Protein AF-A0A2T7NDL4-F1 (afdb_monomer)

Solvent-accessible surface area (backbone atoms only — not comparable to full-atom values): 19189 Å² total; per-residue (Å²): 135,87,75,90,59,72,45,75,30,76,55,79,87,77,83,69,86,79,92,80,75,85,68,88,74,73,71,50,61,46,51,38,30,50,43,88,80,40,57,42,48,40,51,68,82,66,62,68,77,44,79,44,82,37,96,45,65,67,58,38,48,40,56,32,67,75,33,94,66,34,23,20,41,35,30,35,66,86,79,30,31,24,38,26,15,66,60,63,65,64,85,80,57,69,72,50,39,80,46,89,73,42,55,48,35,38,30,56,79,79,66,39,28,85,80,18,44,82,48,92,82,39,33,48,44,43,94,56,36,37,64,78,31,14,75,36,63,51,32,44,46,30,63,67,51,83,58,82,86,56,92,60,74,43,74,43,75,26,25,60,47,100,88,47,71,51,76,36,24,26,46,76,33,14,34,43,45,31,34,38,69,61,65,88,57,83,46,65,42,45,51,66,45,50,36,68,28,46,69,40,68,90,54,41,24,41,55,12,48,56,55,46,14,55,57,38,66,42,105,62,47,26,29,37,39,41,38,35,33,34,74,88,72,49,68,22,24,22,36,30,35,54,36,33,35,39,51,76,95,54,41,43,18,36,45,56,80,48,76,49,73,37,100,44,58,49,49,75,50,61,76,86,36,56,62,25,26,42,19,14,66,79,39,80,47,32,79,38,97,87,54,59,47,22,58,63,26,36,12,48,44,51,26,48,42,91,76,22,58,55,49,35,87,36,19,43,56,77,58,49,92,87,30,44,55,89,80,58,68,34,38,39,42,44,37,78,63,40,54,57,49,28,56,42,24,42,35,36,27,38,33,78,110

pLDDT: mean 82.55, std 17.12, range [20.62, 98.88]

Organism: Pomacea canaliculata (NCBI:txid400727)

Mean predicted aligned error: 13.78 Å

Radius of gyration: 28.66 Å; Cα contacts (8 Å, |Δi|>4): 837; chains: 1; bounding box: 66×47×84 Å

InterPro domains:
  IPR000742 EGF-like domain [PS00022] (123-134)
  IPR000742 EGF-like domain [PS01186] (123-134)
  IPR002181 Fibrinogen, alpha/beta/gamma chain, C-terminal globular domain [PF00147] (140-335)
  IPR002181 Fibrinogen, alpha/beta/gamma chain, C-terminal globular domain [PS51406] (133-316)
  IPR002181 Fibrinogen, alpha/beta/gamma chain, C-terminal globular domain [SM00186] (137-344)
  IPR003609 PAN/Apple domain [PF00024] (48-89)
  IPR003609 PAN/Apple domain [PS50948] (38-112)
  IPR014716 Fibrinogen, alpha/beta/gamma chain, C-terminal globular, subdomain 1 [G3DSA:3.90.215.10] (137-269)
  IPR036056 Fibrinogen-like, C-terminal [SSF56496] (136-335)
  IPR050373 Fibrinogen C-terminal domain-containing protein [PTHR19143] (95-334)

Sequence (353 aa):
MYFKGTFIAVFLSCCQPPLSLCQKTAISSVKFHKPPTCPRHVPRDYQVEQTVTSTSILSCTVVCASSPSCNSVIFDRAAKTCHLSQQVAAADCVNMEVITDAAVYLQKKELCQNGGTPSAGTCDCLPGFMGDNCELGPMRDCSDYKISGQASAVVRMIRPTDNVAFPVTCYNEMSTLMTRRNNKVNFTRSWREYRDGFGNVSDTHWLGLENMHILTSQNRKYQLNVQMDLTNGSKLYTYYNNFVVKGEDSLYQFIFDSFSLGKKPAGDCLSDLRGANFSTYDNDNDGDSSVNCASRHSGGWWFHGNTCSTCNPTGQLLQPANGLRTGDDSEVFWVKDLGNVAPYGINLRLQNL

Secondary structure (DSSP, 8-state):
------EEEE---PPPSS-S--------EEEE---SS-TTEEETT----EEEE-S-HHHHHHHHHT-TT--EEEEETTTTEEEEES----SS-TTEEE-SSEEEEE-B-----TTPEEETTEEEPPTT-BSTTS-B----STTTS--TT--S-EEEEEEEETTEEEEEEEETTEEEEEEESSSSS-----HHHHHH-EE-TTSSEE--HHHHHHHHTSSS-EEEEEEEE-TTS-EEEEEEET-EE--GGGTT-EE-SEEEE-SSB----GGGGTTPPPBBTTB--SS-SS--HHHHTTS-B---STT--SEETTSB----TTSB----TTB-EEHHHHTTBPPSEEEEEEEE-

Structure (mmCIF, N/CA/C/O backbone):
data_AF-A0A2T7NDL4-F1
#
_entry.id   AF-A0A2T7NDL4-F1
#
loop_
_atom_site.group_PDB
_atom_site.id
_atom_site.type_symbol
_atom_site.label_atom_id
_atom_site.label_alt_id
_atom_site.label_comp_id
_atom_site.label_asym_id
_atom_site.label_entity_id
_atom_site.label_seq_id
_atom_site.pdbx_PDB_ins_code
_atom_site.Cartn_x
_atom_site.Cartn_y
_atom_site.Cartn_z
_atom_site.occupancy
_atom_site.B_iso_or_equiv
_atom_site.auth_seq_id
_atom_site.auth_comp_id
_atom_site.auth_asym_id
_atom_site.auth_atom_id
_atom_site.pdbx_PDB_model_num
ATOM 1 N N . MET A 1 1 ? -10.892 20.133 40.361 1.00 23.81 1 MET A N 1
ATOM 2 C CA . MET A 1 1 ? -10.454 19.118 39.375 1.00 23.81 1 MET A CA 1
ATOM 3 C C . MET A 1 1 ? -11.655 18.284 38.951 1.00 23.81 1 MET A C 1
ATOM 5 O O . MET A 1 1 ? -12.130 17.464 39.726 1.00 23.81 1 MET A O 1
ATOM 9 N N . TYR A 1 2 ? -12.201 18.544 37.762 1.00 20.62 2 TYR A N 1
ATOM 10 C CA . TYR A 1 2 ? -13.286 17.749 37.184 1.00 20.62 2 TYR A CA 1
ATOM 11 C C . TYR A 1 2 ? -12.715 16.422 36.666 1.00 20.62 2 TYR A C 1
ATOM 13 O O . TYR A 1 2 ? -12.140 16.376 35.584 1.00 20.62 2 TYR A O 1
ATOM 21 N N . PHE A 1 3 ? -12.860 15.336 37.426 1.00 26.98 3 PHE A N 1
ATOM 22 C CA . PHE A 1 3 ? -12.637 13.995 36.885 1.00 26.98 3 PHE A CA 1
ATOM 23 C C . PHE A 1 3 ? -13.805 13.643 35.949 1.00 26.98 3 PHE A C 1
ATOM 25 O O . PHE A 1 3 ? -14.868 13.215 36.403 1.00 26.98 3 PHE A O 1
ATOM 32 N N . LYS A 1 4 ? -13.611 13.796 34.633 1.00 33.78 4 LYS A N 1
ATOM 33 C CA . LYS A 1 4 ? -14.320 12.989 33.622 1.00 33.78 4 LYS A CA 1
ATOM 34 C C . LYS A 1 4 ? -13.782 11.553 33.744 1.00 33.78 4 LYS A C 1
ATOM 36 O O . LYS A 1 4 ? -12.887 11.159 33.011 1.00 33.78 4 LYS A O 1
ATOM 41 N N . GLY A 1 5 ? -14.199 10.831 34.784 1.00 45.69 5 GLY A N 1
ATOM 42 C CA . GLY A 1 5 ? -13.528 9.605 35.226 1.00 45.69 5 GLY A CA 1
ATOM 43 C C . GLY A 1 5 ? -14.213 8.335 34.733 1.00 45.69 5 GLY A C 1
ATOM 44 O O . GLY A 1 5 ? -15.303 8.017 35.199 1.00 45.69 5 GLY A O 1
ATOM 45 N N . THR A 1 6 ? -13.553 7.608 33.831 1.00 46.72 6 THR A N 1
ATOM 46 C CA . THR A 1 6 ? -13.741 6.158 33.660 1.00 46.72 6 THR A CA 1
ATOM 47 C C . THR A 1 6 ? -12.852 5.461 34.687 1.00 46.72 6 THR A C 1
ATOM 49 O O . THR A 1 6 ? -11.687 5.837 34.817 1.00 46.72 6 THR A O 1
ATOM 52 N N . PHE A 1 7 ? -13.374 4.479 35.419 1.00 51.56 7 PHE A N 1
ATOM 53 C CA . PHE A 1 7 ? -12.593 3.687 36.378 1.00 51.56 7 PHE A CA 1
ATOM 54 C C . PHE A 1 7 ? -12.310 2.305 35.799 1.00 51.56 7 PHE A C 1
ATOM 56 O O . PHE A 1 7 ? -13.216 1.695 35.241 1.00 51.56 7 PHE A O 1
ATOM 63 N N . ILE A 1 8 ? -11.070 1.828 35.928 1.00 48.28 8 ILE A N 1
ATOM 64 C CA . ILE A 1 8 ? -10.631 0.511 35.454 1.00 48.28 8 ILE A CA 1
ATOM 65 C C . ILE A 1 8 ? -10.322 -0.352 36.681 1.00 48.28 8 ILE A C 1
ATOM 67 O O . ILE A 1 8 ? -9.390 -0.043 37.424 1.00 48.28 8 ILE A O 1
ATOM 71 N N . ALA A 1 9 ? -11.097 -1.414 36.903 1.00 49.62 9 ALA A N 1
ATOM 72 C CA . ALA A 1 9 ? -10.784 -2.435 37.902 1.00 49.62 9 ALA A CA 1
ATOM 73 C C . ALA A 1 9 ? -9.946 -3.547 37.253 1.00 49.62 9 ALA A C 1
ATOM 75 O O . ALA A 1 9 ? -10.320 -4.039 36.193 1.00 49.62 9 ALA A O 1
ATOM 76 N N . VAL A 1 10 ? -8.823 -3.924 37.872 1.00 45.06 10 VAL A N 1
ATOM 77 C CA . VAL A 1 10 ? -7.914 -4.986 37.403 1.00 45.06 10 VAL A CA 1
ATOM 78 C C . VAL A 1 10 ? -7.915 -6.115 38.428 1.00 45.06 10 VAL A C 1
ATOM 80 O O . VAL A 1 10 ? -7.609 -5.875 39.596 1.00 45.06 10 VAL A O 1
ATOM 83 N N . PHE A 1 11 ? -8.232 -7.337 37.996 1.00 46.44 11 PHE A N 1
ATOM 84 C CA . PHE A 1 11 ? -8.198 -8.523 38.853 1.00 46.44 11 PHE A CA 1
ATOM 85 C C . PHE A 1 11 ? -6.896 -9.296 38.675 1.00 46.44 11 PHE A C 1
ATOM 87 O O . PHE A 1 11 ? -6.463 -9.571 37.559 1.00 46.44 11 PHE A O 1
ATOM 94 N N . LEU A 1 12 ? -6.295 -9.669 39.803 1.00 39.25 12 LEU A N 1
ATOM 95 C CA . LEU A 1 12 ? -5.234 -10.664 39.891 1.00 39.25 12 LEU A CA 1
ATOM 96 C C . LEU A 1 12 ? -5.834 -11.874 40.604 1.00 39.25 12 LEU A C 1
ATOM 98 O O . LEU A 1 12 ? -6.043 -11.848 41.814 1.00 39.25 12 LEU A O 1
ATOM 102 N N . SER A 1 13 ? -6.148 -12.931 39.867 1.00 42.19 13 SER A N 1
ATOM 103 C CA . SER A 1 13 ? -6.469 -14.225 40.466 1.00 42.19 13 SER A CA 1
ATOM 104 C C . SER A 1 13 ? -5.179 -14.831 41.022 1.00 42.19 13 SER A C 1
ATOM 106 O O . SER A 1 13 ? -4.323 -15.287 40.264 1.00 42.19 13 SER A O 1
ATOM 108 N N . CYS A 1 14 ? -5.007 -14.788 42.343 1.00 38.19 14 CYS A N 1
ATOM 109 C CA . CYS A 1 14 ? -3.853 -15.392 43.005 1.00 38.19 14 CYS A CA 1
ATOM 110 C C . CYS A 1 14 ? -3.928 -16.926 42.969 1.00 38.19 14 CYS A C 1
ATOM 112 O O . CYS A 1 14 ? -4.942 -17.519 43.336 1.00 38.19 14 CYS A O 1
ATOM 114 N N . CYS A 1 15 ? -2.817 -17.546 42.554 1.00 39.25 15 CYS A N 1
ATOM 115 C CA . CYS A 1 15 ? -2.585 -18.990 42.546 1.00 39.25 15 CYS A CA 1
ATOM 116 C C . CYS A 1 15 ? -2.722 -19.567 43.977 1.00 39.25 15 CYS A C 1
ATOM 118 O O . CYS A 1 15 ? -2.117 -19.045 44.916 1.00 39.25 15 CYS A O 1
ATOM 120 N N . GLN A 1 16 ? -3.490 -20.650 44.155 1.00 37.22 16 GLN A N 1
ATOM 121 C CA . GLN A 1 16 ? -3.412 -21.475 45.368 1.00 37.22 16 GLN A CA 1
ATOM 122 C C . GLN A 1 16 ? -2.298 -22.532 45.227 1.00 37.22 16 GLN A C 1
ATOM 124 O O . GLN A 1 16 ? -2.061 -23.017 44.118 1.00 37.22 16 GLN A O 1
ATOM 129 N N . PRO A 1 17 ? -1.600 -22.902 46.319 1.00 40.19 17 PRO A N 1
ATOM 130 C CA . PRO A 1 17 ? -0.638 -24.004 46.298 1.00 40.19 17 PRO A CA 1
ATOM 131 C C . PRO A 1 17 ? -1.333 -25.360 46.045 1.00 40.19 17 PRO A C 1
ATOM 133 O O . PRO A 1 17 ? -2.454 -25.540 46.522 1.00 40.19 17 PRO A O 1
ATOM 136 N N . PRO A 1 18 ? -0.680 -26.333 45.364 1.00 44.88 18 PRO A N 1
ATOM 137 C CA . PRO A 1 18 ? 0.736 -26.375 44.990 1.00 44.88 18 PRO A CA 1
ATOM 138 C C . PRO A 1 18 ? 1.035 -25.881 43.556 1.00 44.88 18 PRO A C 1
ATOM 140 O O . PRO A 1 18 ? 0.327 -26.170 42.593 1.00 44.88 18 PRO A O 1
ATOM 143 N N . LEU A 1 19 ? 2.141 -25.138 43.437 1.00 49.78 19 LEU A N 1
ATOM 144 C CA . LEU A 1 19 ? 2.659 -24.443 42.248 1.00 49.78 19 LEU A CA 1
ATOM 145 C C . LEU A 1 19 ? 3.048 -25.383 41.090 1.00 49.78 19 LEU A C 1
ATOM 147 O O . LEU A 1 19 ? 4.219 -25.724 40.939 1.00 49.78 19 LEU A O 1
ATOM 151 N N . SER A 1 20 ? 2.106 -25.755 40.221 1.00 38.94 20 SER A N 1
ATOM 152 C CA . SER A 1 20 ? 2.481 -26.355 38.923 1.00 38.94 20 SER A CA 1
ATOM 153 C C . SER A 1 20 ? 1.667 -25.921 37.702 1.00 38.94 20 SER A C 1
ATOM 155 O O . SER A 1 20 ? 2.042 -26.279 36.592 1.00 38.94 20 SER A O 1
ATOM 157 N N . LEU A 1 21 ? 0.652 -25.061 37.838 1.00 38.00 21 LEU A N 1
ATOM 158 C CA . LEU A 1 21 ? 0.008 -24.402 36.694 1.00 38.00 21 LEU A CA 1
ATOM 159 C C . LEU A 1 21 ? -0.488 -22.999 37.078 1.00 38.00 21 LEU A C 1
ATOM 161 O O . LEU A 1 21 ? -1.655 -22.822 37.408 1.00 38.00 21 LEU A O 1
ATOM 165 N N . CYS A 1 22 ? 0.363 -21.973 36.991 1.00 38.81 22 CYS A N 1
ATOM 166 C CA . CYS A 1 22 ? -0.169 -20.623 36.783 1.00 38.81 22 CYS A CA 1
ATOM 167 C C . CYS A 1 22 ? -0.381 -20.476 35.264 1.00 38.81 22 CYS A C 1
ATOM 169 O O . CYS A 1 22 ? 0.543 -20.156 34.515 1.00 38.81 22 CYS A O 1
ATOM 171 N N . GLN A 1 23 ? -1.594 -20.779 34.785 1.00 38.09 23 GLN A N 1
ATOM 172 C CA . GLN A 1 23 ? -2.027 -20.293 33.473 1.00 38.09 23 GLN A CA 1
ATOM 173 C C . GLN A 1 23 ? -1.967 -18.761 33.505 1.00 38.09 23 GLN A C 1
ATOM 175 O O . GLN A 1 23 ? -2.240 -18.164 34.545 1.00 38.09 23 GLN A O 1
ATOM 180 N N . LYS A 1 24 ? -1.584 -18.122 32.391 1.00 37.47 24 LYS A N 1
ATOM 181 C CA . LYS A 1 24 ? -1.670 -16.663 32.228 1.00 37.47 24 LYS A CA 1
ATOM 182 C C . LYS A 1 24 ? -3.105 -16.235 32.526 1.00 37.47 24 LYS A C 1
ATOM 184 O O . LYS A 1 24 ? -3.971 -16.332 31.665 1.00 37.47 24 LYS A O 1
ATOM 189 N N . THR A 1 25 ? -3.362 -15.810 33.750 1.00 37.19 25 THR A N 1
ATOM 190 C CA . THR A 1 25 ? -4.675 -15.348 34.164 1.00 37.19 25 THR A CA 1
ATOM 191 C C . THR A 1 25 ? -4.959 -14.055 33.429 1.00 37.19 25 THR A C 1
ATOM 193 O O . THR A 1 25 ? -4.189 -13.096 33.523 1.00 37.19 25 THR A O 1
ATOM 196 N N . ALA A 1 26 ? -6.015 -14.082 32.619 1.00 38.25 26 ALA A N 1
ATOM 197 C CA . ALA A 1 26 ? -6.480 -12.939 31.864 1.00 38.25 26 ALA A CA 1
ATOM 198 C C . ALA A 1 26 ? -6.710 -11.773 32.831 1.00 38.25 26 ALA A C 1
ATOM 200 O O . ALA A 1 26 ? -7.479 -11.878 33.784 1.00 38.25 26 ALA A O 1
ATOM 201 N N . ILE A 1 27 ? -6.019 -10.662 32.593 1.00 39.50 27 ILE A N 1
ATOM 202 C CA . ILE A 1 27 ? -6.330 -9.402 33.255 1.00 39.50 27 ILE A CA 1
ATOM 203 C C . ILE A 1 27 ? -7.621 -8.899 32.606 1.00 39.50 27 ILE A C 1
ATOM 205 O O . ILE A 1 27 ? -7.583 -8.251 31.563 1.00 39.50 27 ILE A O 1
ATOM 209 N N . SER A 1 28 ? -8.774 -9.239 33.181 1.00 45.78 28 SER A N 1
ATOM 210 C CA . SER A 1 28 ? -10.050 -8.654 32.772 1.00 45.78 28 SER A CA 1
ATOM 211 C C . SER A 1 28 ? -10.151 -7.258 33.378 1.00 45.78 28 SER A C 1
ATOM 213 O O . SER A 1 28 ? -10.102 -7.104 34.603 1.00 45.78 28 SER A O 1
ATOM 215 N N . SER A 1 29 ? -10.266 -6.235 32.533 1.00 51.09 29 SER A N 1
ATOM 216 C CA . SER A 1 29 ? -10.412 -4.855 32.982 1.00 51.09 29 SER A CA 1
ATOM 217 C C . SER A 1 29 ? -11.860 -4.401 32.817 1.00 51.09 29 SER A C 1
ATOM 219 O O . SER A 1 29 ? -12.299 -4.154 31.696 1.00 51.09 29 SER A O 1
ATOM 221 N N . VAL A 1 30 ? -12.611 -4.283 33.914 1.00 59.31 30 VAL A N 1
ATOM 222 C CA . VAL A 1 30 ? -14.004 -3.808 33.853 1.00 59.31 30 VAL A CA 1
ATOM 223 C C . VAL A 1 30 ? -14.018 -2.293 34.000 1.00 59.31 30 VAL A C 1
ATOM 225 O O . VAL A 1 30 ? -13.477 -1.741 34.966 1.00 59.31 30 VAL A O 1
ATOM 228 N N . LYS A 1 31 ? -14.624 -1.617 33.019 1.00 63.75 31 LYS A N 1
ATOM 229 C CA . LYS A 1 31 ? -14.782 -0.162 33.010 1.00 63.75 31 LYS A CA 1
ATOM 230 C C . LYS A 1 31 ? -16.142 0.228 33.564 1.00 63.75 31 LYS A C 1
ATOM 232 O O . LYS A 1 31 ? -17.164 -0.150 33.003 1.00 63.75 31 LYS A O 1
ATOM 237 N N . PHE A 1 32 ? -16.128 1.051 34.606 1.00 68.19 32 PHE A N 1
ATOM 238 C CA . PHE A 1 32 ? -17.320 1.730 35.105 1.00 68.19 32 PHE A CA 1
ATOM 239 C C . PHE A 1 32 ? -17.303 3.184 34.648 1.00 68.19 32 PHE A C 1
ATOM 241 O O . PHE A 1 32 ? -16.288 3.880 34.779 1.00 68.19 32 PHE A O 1
ATOM 248 N N . HIS A 1 33 ? -18.439 3.660 34.146 1.00 67.06 33 HIS A N 1
ATOM 249 C CA . HIS A 1 33 ? -18.636 5.059 33.791 1.00 67.06 33 HIS A CA 1
ATOM 250 C C . HIS A 1 33 ? -19.852 5.643 34.511 1.00 67.06 33 HIS A C 1
ATOM 252 O O . HIS A 1 33 ? -20.692 4.936 35.061 1.00 67.06 33 HIS A O 1
ATOM 258 N N . LYS A 1 34 ? -19.935 6.972 34.543 1.00 69.19 34 LYS A N 1
ATOM 259 C CA . LYS A 1 34 ? -21.173 7.642 34.944 1.00 69.19 34 LYS A CA 1
ATOM 260 C C . LYS A 1 34 ? -22.131 7.662 33.755 1.00 69.19 34 LYS A C 1
ATOM 262 O O . LYS A 1 34 ? -21.654 7.832 32.630 1.00 69.19 34 LYS A O 1
ATOM 267 N N . PRO A 1 35 ? -23.449 7.546 33.970 1.00 64.12 35 PRO A N 1
ATOM 268 C CA . PRO A 1 35 ? -24.417 7.799 32.913 1.00 64.12 35 PRO A CA 1
ATOM 269 C C . PRO A 1 35 ? -24.205 9.215 32.352 1.00 64.12 35 PRO A C 1
ATOM 271 O O . PRO A 1 35 ? -24.185 10.170 33.136 1.00 64.12 35 PRO A O 1
ATOM 274 N N . PRO A 1 36 ? -24.007 9.379 31.032 1.00 59.38 36 PRO A N 1
ATOM 275 C CA . PRO A 1 36 ? -23.704 10.681 30.441 1.00 59.38 36 PRO A CA 1
ATOM 276 C C . PRO A 1 36 ? -24.897 11.642 30.504 1.00 59.38 36 PRO A C 1
ATOM 278 O O . PRO A 1 36 ? -24.703 12.840 30.695 1.00 59.38 36 PRO A O 1
ATOM 281 N N . THR A 1 37 ? -26.117 11.117 30.390 1.00 67.38 37 THR A N 1
ATOM 282 C CA . THR A 1 37 ? -27.376 11.872 30.452 1.00 67.38 37 THR A CA 1
ATOM 283 C C . THR A 1 37 ? -27.826 12.138 31.892 1.00 67.38 37 THR A C 1
ATOM 285 O O . THR A 1 37 ? -28.290 13.235 32.193 1.00 67.38 37 THR A O 1
ATOM 288 N N . CYS A 1 38 ? -27.626 11.181 32.808 1.00 71.62 38 CYS A N 1
ATOM 289 C CA . CYS A 1 38 ? -28.193 11.218 34.164 1.00 71.62 38 CYS A CA 1
ATOM 290 C C . CYS A 1 38 ? -27.151 10.898 35.267 1.00 71.62 38 CYS A C 1
ATOM 292 O O . CYS A 1 38 ? -27.277 9.907 35.984 1.00 71.62 38 CYS A O 1
ATOM 294 N N . PRO A 1 39 ? -26.112 11.725 35.483 1.00 67.75 39 PRO A N 1
ATOM 295 C CA . PRO A 1 39 ? -24.937 11.364 36.296 1.00 67.75 39 PRO A CA 1
ATOM 296 C C . PRO A 1 39 ? -25.166 11.236 37.818 1.00 67.75 39 PRO A C 1
ATOM 298 O O . PRO A 1 39 ? -24.229 10.906 38.546 1.00 67.75 39 PRO A O 1
ATOM 301 N N . ARG A 1 40 ? -26.370 11.548 38.311 1.00 73.56 40 ARG A N 1
ATOM 302 C CA . ARG A 1 40 ? -26.780 11.473 39.730 1.00 73.56 40 ARG A CA 1
ATOM 303 C C . ARG A 1 40 ? -28.121 10.762 39.924 1.00 73.56 40 ARG A C 1
ATOM 305 O O . ARG A 1 40 ? -28.779 10.960 40.938 1.00 73.56 40 ARG A O 1
ATOM 312 N N . HIS A 1 41 ? -28.549 10.006 38.923 1.00 75.62 41 HIS A N 1
ATOM 313 C CA . HIS A 1 41 ? -29.857 9.376 38.920 1.00 75.62 41 HIS A CA 1
ATOM 314 C C . HIS A 1 41 ? -29.723 7.860 39.018 1.00 75.62 41 HIS A C 1
ATOM 316 O O . HIS A 1 41 ? -28.800 7.284 38.438 1.00 75.62 41 HIS A O 1
ATOM 322 N N . VAL A 1 42 ? -30.678 7.223 39.689 1.00 74.88 42 VAL A N 1
ATOM 323 C CA . VAL A 1 42 ? -30.863 5.764 39.718 1.00 74.88 42 VAL A CA 1
ATOM 324 C C . VAL A 1 42 ? -32.309 5.415 39.355 1.00 74.88 42 VAL A C 1
ATOM 326 O O . VAL A 1 42 ? -33.166 6.283 39.490 1.00 74.88 42 VAL A O 1
ATOM 329 N N . PRO A 1 43 ? -32.622 4.195 38.891 1.00 74.25 43 PRO A N 1
ATOM 330 C CA . PRO A 1 43 ? -34.011 3.745 38.757 1.00 74.25 43 PRO A CA 1
ATOM 331 C C . PRO A 1 43 ? -34.796 3.949 40.065 1.00 74.25 43 PRO A C 1
ATOM 333 O O . PRO A 1 43 ? -34.248 3.678 41.129 1.00 74.25 43 PRO A O 1
ATOM 336 N N . ARG A 1 44 ? -36.059 4.405 40.015 1.00 75.06 44 ARG A N 1
ATOM 337 C CA . ARG A 1 44 ? -36.881 4.597 41.239 1.00 75.06 44 ARG A CA 1
ATOM 338 C C . ARG A 1 44 ? -36.999 3.338 42.096 1.00 75.06 44 ARG A C 1
ATOM 340 O O . ARG A 1 44 ? -37.004 3.423 43.314 1.00 75.06 44 ARG A O 1
ATOM 347 N N . ASP A 1 45 ? -37.029 2.177 41.456 1.00 77.00 45 ASP A N 1
ATOM 348 C CA . ASP A 1 45 ? -37.122 0.883 42.129 1.00 77.00 45 ASP A CA 1
ATOM 349 C C . ASP A 1 45 ? -35.760 0.176 42.176 1.00 77.00 45 ASP A C 1
ATOM 351 O O . ASP A 1 45 ? -35.683 -1.037 41.960 1.00 77.00 45 ASP A O 1
ATOM 355 N N . TYR A 1 46 ? -34.674 0.931 42.395 1.00 77.69 46 TYR A N 1
ATOM 356 C CA . TYR A 1 46 ? -33.317 0.384 42.407 1.00 77.69 46 TYR A CA 1
ATOM 357 C C . TYR A 1 46 ? -33.166 -0.712 43.472 1.00 77.69 46 TYR A C 1
ATOM 359 O O . TYR A 1 46 ? -33.176 -0.445 44.674 1.00 77.69 46 TYR A O 1
ATOM 367 N N . GLN A 1 47 ? -33.004 -1.955 43.022 1.00 81.44 47 GLN A N 1
ATOM 368 C CA . GLN A 1 47 ? -32.856 -3.121 43.881 1.00 81.44 47 GLN A CA 1
ATOM 369 C C . GLN A 1 47 ? -31.387 -3.326 44.226 1.00 81.44 47 GLN A C 1
ATOM 371 O O . GLN A 1 47 ? -30.554 -3.605 43.358 1.00 81.44 47 GLN A O 1
ATOM 376 N N . VAL A 1 48 ? -31.072 -3.202 45.512 1.00 84.75 48 VAL A N 1
ATOM 377 C CA . VAL A 1 48 ? -29.743 -3.507 46.038 1.00 84.75 48 VAL A CA 1
ATOM 378 C C . VAL A 1 48 ? -29.650 -5.004 46.293 1.00 84.75 48 VAL A C 1
ATOM 380 O O . VAL A 1 48 ? -30.325 -5.531 47.170 1.00 84.75 48 VAL A O 1
ATOM 383 N N . GLU A 1 49 ? -28.778 -5.682 45.558 1.00 83.50 49 GLU A N 1
ATOM 384 C CA . GLU A 1 49 ? -28.548 -7.120 45.736 1.00 83.50 49 GLU A CA 1
ATOM 385 C C . GLU A 1 49 ? -27.554 -7.399 46.848 1.00 83.50 49 GLU A C 1
ATOM 387 O O . GLU A 1 49 ? -27.714 -8.327 47.637 1.00 83.50 49 GLU A O 1
ATOM 392 N N . GLN A 1 50 ? -26.506 -6.582 46.908 1.00 86.19 50 GLN A N 1
ATOM 393 C CA . GLN A 1 50 ? -25.452 -6.744 47.887 1.00 86.19 50 GLN A CA 1
ATOM 394 C C . GLN A 1 50 ? -25.024 -5.381 48.407 1.00 86.19 50 GLN A C 1
ATOM 396 O O . GLN A 1 50 ? -24.787 -4.447 47.642 1.00 86.19 50 GLN A O 1
ATOM 401 N N . THR A 1 51 ? -24.893 -5.286 49.727 1.00 90.12 51 THR A N 1
ATOM 402 C CA . THR A 1 51 ? -24.290 -4.129 50.385 1.00 90.12 51 THR A CA 1
ATOM 403 C C . THR A 1 51 ? -22.946 -4.534 50.968 1.00 90.12 51 THR A C 1
ATOM 405 O O . THR A 1 51 ? -22.851 -5.535 51.676 1.00 90.12 51 THR A O 1
ATOM 408 N N . VAL A 1 52 ? -21.898 -3.772 50.657 1.00 88.50 52 VAL A N 1
ATOM 409 C CA . VAL A 1 52 ? -20.521 -4.074 51.065 1.00 88.50 52 VAL A CA 1
ATOM 410 C C . VAL A 1 52 ? -19.905 -2.845 51.709 1.00 88.50 52 VAL A C 1
ATOM 412 O O . VAL A 1 52 ? -19.943 -1.757 51.144 1.00 88.50 52 VAL A O 1
ATOM 415 N N . THR A 1 53 ? -19.316 -2.992 52.890 1.00 89.62 53 THR A N 1
ATOM 416 C CA . THR A 1 53 ? -18.557 -1.908 53.522 1.00 89.62 53 THR A CA 1
ATOM 417 C C . THR A 1 53 ? -17.291 -1.616 52.729 1.00 89.62 53 THR A C 1
ATOM 419 O O . THR A 1 53 ? -16.530 -2.529 52.410 1.00 89.62 53 THR A O 1
ATOM 422 N N . SER A 1 54 ? -17.036 -0.345 52.435 1.00 84.38 54 SER A N 1
ATOM 423 C CA . SER A 1 54 ? -15.865 0.068 51.672 1.00 84.38 54 SER A CA 1
ATOM 424 C C . SER A 1 54 ? -15.463 1.496 51.998 1.00 84.38 54 SER A C 1
ATOM 426 O O . SER A 1 54 ? -16.291 2.385 52.161 1.00 84.38 54 SER A O 1
ATOM 428 N N . THR A 1 55 ? -14.162 1.749 52.035 1.00 80.19 55 THR A N 1
ATOM 429 C CA . THR A 1 55 ? -13.609 3.085 52.278 1.00 80.19 55 THR A CA 1
ATOM 430 C C . THR A 1 55 ? -13.416 3.891 50.998 1.00 80.19 55 THR A C 1
ATOM 432 O O . THR A 1 55 ? -13.140 5.088 51.068 1.00 80.19 55 THR A O 1
ATOM 435 N N . SER A 1 56 ? -13.553 3.261 49.827 1.00 80.88 56 SER A N 1
ATOM 436 C CA . SER A 1 56 ? -13.342 3.926 48.549 1.00 80.88 56 SER A CA 1
ATOM 437 C C . SER A 1 56 ? -14.238 3.384 47.445 1.00 80.88 56 SER A C 1
ATOM 439 O O . SER A 1 56 ? -14.639 2.219 47.420 1.00 80.88 56 SER A O 1
ATOM 441 N N . ILE A 1 57 ? -14.479 4.242 46.463 1.00 76.12 57 ILE A N 1
ATOM 442 C CA . ILE A 1 57 ? -15.233 3.871 45.275 1.00 76.12 57 ILE A CA 1
ATOM 443 C C . ILE A 1 57 ? -14.502 2.869 44.386 1.00 76.12 57 ILE A C 1
ATOM 445 O O . ILE A 1 57 ? -15.138 2.031 43.759 1.00 76.12 57 ILE A O 1
ATOM 449 N N . LEU A 1 58 ? -13.169 2.919 44.371 1.00 74.38 58 LEU A N 1
ATOM 450 C CA . LEU A 1 58 ? -12.344 1.983 43.615 1.00 74.38 58 LEU A CA 1
ATOM 451 C C . LEU A 1 58 ? -12.503 0.563 44.169 1.00 74.38 58 LEU A C 1
ATOM 453 O O . LEU A 1 58 ? -12.670 -0.394 43.420 1.00 74.38 58 LEU A O 1
ATOM 457 N N . SER A 1 59 ? -12.525 0.435 45.493 1.00 80.69 59 SER A N 1
ATOM 458 C CA . SER A 1 59 ? -12.802 -0.834 46.161 1.00 80.69 59 SER A CA 1
ATOM 459 C C . SER A 1 59 ? -14.218 -1.328 45.839 1.00 80.69 59 SER A C 1
ATOM 461 O O . SER A 1 59 ? -14.387 -2.507 45.550 1.00 80.69 59 SER A O 1
ATOM 463 N N . CYS A 1 60 ? -15.215 -0.436 45.768 1.00 81.56 60 CYS A N 1
ATOM 464 C CA . CYS A 1 60 ? -16.567 -0.804 45.334 1.00 81.56 60 CYS A CA 1
ATOM 465 C C . CYS A 1 60 ? -16.608 -1.349 43.900 1.00 81.56 60 CYS A C 1
ATOM 467 O O . CYS A 1 60 ? -17.262 -2.360 43.648 1.00 81.56 60 CYS A O 1
ATOM 469 N N . THR A 1 61 ? -15.908 -0.707 42.958 1.00 77.75 61 THR A N 1
ATOM 470 C CA . THR A 1 61 ? -15.877 -1.158 41.558 1.00 77.75 61 THR A CA 1
ATOM 471 C C . THR A 1 61 ? -15.142 -2.485 41.404 1.00 77.75 61 THR A C 1
ATOM 473 O O . THR A 1 61 ? -15.539 -3.295 40.576 1.00 77.75 61 THR A O 1
ATOM 476 N N . VAL A 1 62 ? -14.116 -2.743 42.223 1.00 75.31 62 VAL A N 1
ATOM 477 C CA . VAL A 1 62 ? -13.436 -4.048 42.276 1.00 75.31 62 VAL A CA 1
ATOM 478 C C . VAL A 1 62 ? -14.388 -5.127 42.795 1.00 75.31 62 VAL A C 1
ATOM 480 O O . VAL A 1 62 ? -14.517 -6.168 42.168 1.00 75.31 62 VAL A O 1
ATOM 483 N N . VAL A 1 63 ? -15.116 -4.883 43.887 1.00 81.06 63 VAL A N 1
ATOM 484 C CA . VAL A 1 63 ? -16.064 -5.882 44.415 1.00 81.06 63 VAL A CA 1
ATOM 485 C C . VAL A 1 63 ? -17.191 -6.165 43.420 1.00 81.06 63 VAL A C 1
ATOM 487 O O . VAL A 1 63 ? -17.521 -7.324 43.187 1.00 81.06 63 VAL A O 1
ATOM 490 N N . CYS A 1 64 ? -17.738 -5.125 42.788 1.00 79.00 64 CYS A N 1
ATOM 491 C CA . CYS A 1 64 ? -18.752 -5.288 41.752 1.00 79.00 64 CYS A CA 1
ATOM 492 C C . CYS A 1 64 ? -18.208 -6.084 40.561 1.00 79.00 64 CYS A C 1
ATOM 494 O O . CYS A 1 64 ? -18.822 -7.053 40.141 1.00 79.00 64 CYS A O 1
ATOM 496 N N . ALA A 1 65 ? -17.025 -5.753 40.048 1.00 73.19 65 ALA A N 1
ATOM 497 C CA . ALA A 1 65 ? -16.500 -6.462 38.889 1.00 73.19 65 ALA A CA 1
ATOM 498 C C . ALA A 1 65 ? -16.007 -7.896 39.183 1.00 73.19 65 ALA A C 1
ATOM 500 O O . ALA A 1 65 ? -15.953 -8.701 38.258 1.00 73.19 65 ALA A O 1
ATOM 501 N N . SER A 1 66 ? -15.746 -8.253 40.447 1.00 72.38 66 SER A N 1
ATOM 502 C CA . SER A 1 66 ? -15.585 -9.654 40.873 1.00 72.38 66 SER A CA 1
ATOM 503 C C . SER A 1 66 ? -16.899 -10.439 40.891 1.00 72.38 66 SER A C 1
ATOM 505 O O . SER A 1 66 ? -16.870 -11.664 40.996 1.00 72.38 66 SER A O 1
ATOM 507 N N . SER A 1 67 ? -18.049 -9.760 40.865 1.00 71.94 67 SER A N 1
ATOM 508 C CA . SER A 1 67 ? -19.358 -10.396 40.953 1.00 71.94 67 SER A CA 1
ATOM 509 C C . SER A 1 67 ? -19.971 -10.564 39.559 1.00 71.94 67 SER A C 1
ATOM 511 O O . SER A 1 67 ? -20.197 -9.571 38.860 1.00 71.94 67 SER A O 1
ATOM 513 N N . PRO A 1 68 ? -20.312 -11.796 39.137 1.00 68.50 68 PRO A N 1
ATOM 514 C CA . PRO A 1 68 ? -20.958 -12.023 37.847 1.00 68.50 68 PRO A CA 1
ATOM 515 C C . PRO A 1 68 ? -22.345 -11.373 37.773 1.00 68.50 68 PRO A C 1
ATOM 517 O O . PRO A 1 68 ? -22.791 -11.031 36.680 1.00 68.50 68 PRO A O 1
ATOM 520 N N . SER A 1 69 ? -22.992 -11.158 38.921 1.00 71.69 69 SER A N 1
ATOM 521 C CA . SER A 1 69 ? -24.305 -10.531 39.020 1.00 71.69 69 SER A CA 1
ATOM 522 C C . SER A 1 69 ? -24.245 -9.012 39.186 1.00 71.69 69 SER A C 1
ATOM 524 O O . SER A 1 69 ? -25.278 -8.374 39.219 1.00 71.69 69 SER A O 1
ATOM 526 N N . CYS A 1 70 ? -23.086 -8.365 39.290 1.00 77.75 70 CYS A N 1
ATOM 527 C CA . CYS A 1 70 ? -23.079 -6.913 39.472 1.00 77.75 70 CYS A CA 1
ATOM 528 C C . CYS A 1 70 ? -22.901 -6.174 38.140 1.00 77.75 70 CYS A C 1
ATOM 530 O O . CYS A 1 70 ? -21.863 -6.284 37.488 1.00 77.75 70 CYS A O 1
ATOM 532 N N . ASN A 1 71 ? -23.895 -5.364 37.769 1.00 76.38 71 ASN A N 1
ATOM 533 C CA . ASN A 1 71 ? -23.859 -4.475 36.606 1.00 76.38 71 ASN A CA 1
ATOM 534 C C . ASN A 1 71 ? -23.716 -2.998 36.991 1.00 76.38 71 ASN A C 1
ATOM 536 O O . ASN A 1 71 ? -23.359 -2.166 36.151 1.00 76.38 71 ASN A O 1
ATOM 540 N N . SER A 1 72 ? -23.976 -2.639 38.246 1.00 79.06 72 SER A N 1
ATOM 541 C CA . SER A 1 72 ? -23.860 -1.263 38.707 1.00 79.06 72 SER A CA 1
ATOM 542 C C . SER A 1 72 ? -23.527 -1.143 40.184 1.00 79.06 72 SER A C 1
ATOM 544 O O . SER A 1 72 ? -23.840 -2.024 40.983 1.00 79.06 72 SER A O 1
ATOM 546 N N . VAL A 1 73 ? -22.921 -0.012 40.558 1.00 84.62 73 VAL A N 1
ATOM 547 C CA . VAL A 1 73 ? -22.565 0.261 41.948 1.00 84.62 73 VAL A CA 1
ATOM 548 C C . VAL A 1 73 ? -22.862 1.704 42.352 1.00 84.62 73 VAL A C 1
ATOM 550 O O . VAL A 1 73 ? -22.543 2.667 41.650 1.00 84.62 73 VAL A O 1
ATOM 553 N N . ILE A 1 74 ? -23.457 1.856 43.531 1.00 85.19 74 ILE A N 1
ATOM 554 C CA . ILE A 1 74 ? -23.648 3.143 44.201 1.00 85.19 74 ILE A CA 1
ATOM 555 C C . ILE A 1 74 ? -22.724 3.171 45.410 1.00 85.19 74 ILE A C 1
ATOM 557 O O . ILE A 1 74 ? -22.776 2.269 46.242 1.00 85.19 74 ILE A O 1
ATOM 561 N N . PHE A 1 75 ? -21.882 4.197 45.517 1.00 85.06 75 PHE A N 1
ATOM 562 C CA . PHE A 1 75 ? -21.066 4.409 46.709 1.00 85.06 75 PHE A CA 1
ATOM 563 C C . PHE A 1 75 ? -21.678 5.501 47.583 1.00 85.06 75 PHE A C 1
A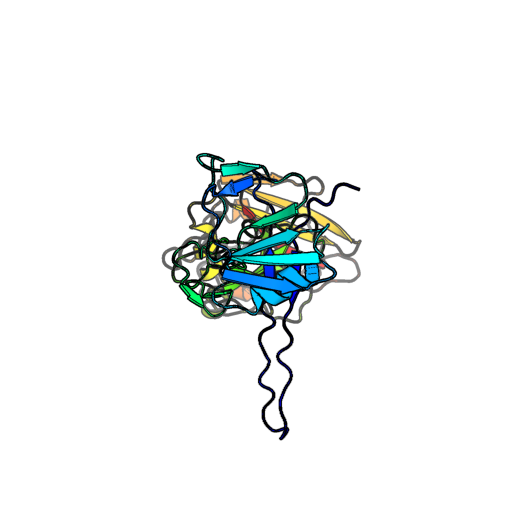TOM 565 O O . PHE A 1 75 ? -21.647 6.683 47.215 1.00 85.06 75 PHE A O 1
ATOM 572 N N . ASP A 1 76 ? -22.205 5.094 48.736 1.00 83.88 76 ASP A N 1
ATOM 573 C CA . ASP A 1 76 ? -22.637 5.990 49.801 1.00 83.88 76 ASP A CA 1
ATOM 574 C C . ASP A 1 76 ? -21.404 6.451 50.588 1.00 83.88 76 ASP A C 1
ATOM 576 O O . ASP A 1 76 ? -20.718 5.673 51.261 1.00 83.88 76 ASP A O 1
ATOM 580 N N . ARG A 1 77 ? -21.099 7.747 50.479 1.00 80.38 77 ARG A N 1
ATOM 581 C CA . ARG A 1 77 ? -19.931 8.339 51.137 1.00 80.38 77 ARG A CA 1
ATOM 582 C C . ARG A 1 77 ? -20.128 8.516 52.635 1.00 80.38 77 ARG A C 1
ATOM 584 O O . ARG A 1 77 ? -19.138 8.464 53.363 1.00 80.38 77 ARG A O 1
ATOM 591 N N . ALA A 1 78 ? -21.360 8.768 53.072 1.00 81.00 78 ALA A N 1
ATOM 592 C CA . ALA A 1 78 ? -21.681 8.999 54.471 1.00 81.00 78 ALA A CA 1
ATOM 593 C C . ALA A 1 78 ? -21.643 7.676 55.239 1.00 81.00 78 ALA A C 1
ATOM 595 O O . ALA A 1 78 ? -20.965 7.577 56.263 1.00 81.00 78 ALA A O 1
ATOM 596 N N . ALA A 1 79 ? -22.284 6.642 54.692 1.00 84.19 79 ALA A N 1
ATOM 597 C CA . ALA A 1 79 ? -22.325 5.313 55.292 1.00 84.19 79 ALA A CA 1
ATOM 598 C C . ALA A 1 79 ? -21.054 4.482 55.039 1.00 84.19 79 ALA A C 1
ATOM 600 O O . ALA A 1 79 ? -20.830 3.485 55.725 1.00 84.19 79 ALA A O 1
ATOM 601 N N . LYS A 1 80 ? -20.196 4.889 54.089 1.00 87.56 80 LYS A N 1
ATOM 602 C CA . LYS A 1 80 ? -19.027 4.111 53.631 1.00 87.56 80 LYS A CA 1
ATOM 603 C C . LYS A 1 80 ? -19.431 2.703 53.170 1.00 87.56 80 LYS A C 1
ATOM 605 O O . LYS A 1 80 ? -18.797 1.699 53.512 1.00 87.56 80 LYS A O 1
ATOM 610 N N . THR A 1 81 ? -20.499 2.632 52.381 1.00 87.50 81 THR A N 1
ATOM 611 C CA . THR A 1 81 ? -21.062 1.389 51.844 1.00 87.50 81 THR A CA 1
ATOM 612 C C . THR A 1 81 ? -21.199 1.452 50.327 1.00 87.50 81 THR A C 1
ATOM 614 O O . THR A 1 81 ? -21.461 2.499 49.736 1.00 87.50 81 THR A O 1
ATOM 617 N N . CYS A 1 82 ? -21.003 0.309 49.679 1.00 88.06 82 CYS A N 1
ATOM 618 C CA . CYS A 1 82 ? -21.292 0.082 48.272 1.00 88.06 82 CYS A CA 1
ATOM 619 C C . CYS A 1 82 ? -22.608 -0.684 48.162 1.00 88.06 82 CYS A C 1
ATOM 621 O O . CYS A 1 82 ? -22.742 -1.732 48.790 1.00 88.06 82 CYS A O 1
ATOM 623 N N . HIS A 1 83 ? -23.520 -0.222 47.317 1.00 87.88 83 HIS A N 1
ATOM 624 C CA . HIS A 1 83 ? -24.741 -0.934 46.956 1.00 87.88 83 HIS A CA 1
ATOM 625 C C . HIS A 1 83 ? -24.619 -1.443 45.518 1.00 87.88 83 HIS A C 1
ATOM 627 O O . HIS A 1 83 ? -24.580 -0.652 44.571 1.00 87.88 83 HIS A O 1
ATOM 633 N N . LEU A 1 84 ? -24.501 -2.760 45.372 1.00 86.81 84 LEU A N 1
ATOM 634 C CA . LEU A 1 84 ? -24.320 -3.474 44.111 1.00 86.81 84 LEU A CA 1
ATOM 635 C C . LEU A 1 84 ? -25.686 -3.916 43.567 1.00 86.81 84 LEU A C 1
ATOM 637 O O . LEU A 1 84 ? -26.565 -4.280 44.349 1.00 86.81 84 LEU A O 1
ATOM 641 N N . SER A 1 85 ? -25.860 -3.896 42.245 1.00 84.06 85 SER A N 1
ATOM 642 C CA . SER A 1 85 ? -27.112 -4.294 41.581 1.00 84.06 85 SER A CA 1
ATOM 643 C C . SER A 1 85 ? -26.872 -4.864 40.180 1.00 84.06 85 SER A C 1
ATOM 645 O O . SER A 1 85 ? -25.877 -4.517 39.538 1.00 84.06 85 SER A O 1
ATOM 647 N N . GLN A 1 86 ? -27.801 -5.688 39.681 1.00 81.00 86 GLN A N 1
ATOM 648 C CA . GLN A 1 86 ? -27.904 -6.081 38.266 1.00 81.00 86 GLN A CA 1
ATOM 649 C C . GLN A 1 86 ? -28.521 -4.997 37.374 1.00 81.00 86 GLN A C 1
ATOM 651 O O . GLN A 1 86 ? -28.421 -5.084 36.148 1.00 81.00 86 GLN A O 1
ATOM 656 N N . GLN A 1 87 ? -29.181 -3.991 37.946 1.00 76.12 87 GLN A N 1
ATOM 657 C CA . GLN A 1 87 ? -29.866 -2.965 37.163 1.00 76.12 87 GLN A CA 1
ATOM 658 C C . GLN A 1 87 ? -28.873 -1.958 36.564 1.00 76.12 87 GLN A C 1
ATOM 660 O O . GLN A 1 87 ? -27.789 -1.731 37.088 1.00 76.12 87 GLN A O 1
ATOM 665 N N . VAL A 1 88 ? -29.230 -1.332 35.442 1.00 70.56 88 VAL A N 1
ATOM 666 C CA . VAL A 1 88 ? -28.419 -0.291 34.783 1.00 70.56 88 VAL A CA 1
ATOM 667 C C . VAL A 1 88 ? -29.225 1.000 34.636 1.00 70.56 88 VAL A C 1
ATOM 669 O O . VAL A 1 88 ? -30.450 0.992 34.744 1.00 70.56 88 VAL A O 1
ATOM 672 N N . ALA A 1 89 ? -28.545 2.128 34.417 1.00 64.44 89 ALA A N 1
ATOM 673 C CA . ALA A 1 89 ? -29.212 3.415 34.216 1.00 64.44 89 ALA A CA 1
ATOM 674 C C . ALA A 1 89 ? -30.023 3.439 32.911 1.00 64.44 89 ALA A C 1
ATOM 676 O O . ALA A 1 89 ? -29.554 2.938 31.889 1.00 64.44 89 ALA A O 1
ATOM 677 N N . ALA A 1 90 ? -31.187 4.093 32.927 1.00 61.84 90 ALA A N 1
ATOM 678 C CA . ALA A 1 90 ? -31.944 4.391 31.713 1.00 61.84 90 ALA A CA 1
ATOM 679 C C . ALA A 1 90 ? -31.198 5.397 30.814 1.00 61.84 90 ALA A C 1
ATOM 681 O O . ALA A 1 90 ? -30.467 6.265 31.301 1.00 61.84 90 ALA A O 1
ATOM 682 N N . ALA A 1 91 ? -31.407 5.303 29.497 1.00 59.62 91 ALA A N 1
ATOM 683 C CA . ALA A 1 91 ? -30.749 6.169 28.516 1.00 59.62 91 ALA A CA 1
ATOM 684 C C . ALA A 1 91 ? -31.252 7.629 28.558 1.00 59.62 91 ALA A C 1
ATOM 686 O O . ALA A 1 91 ? -30.477 8.554 28.312 1.00 59.62 91 ALA A O 1
ATOM 687 N N . ASP A 1 92 ? -32.523 7.838 28.906 1.00 61.59 92 ASP A N 1
ATOM 688 C CA . ASP A 1 92 ? -33.288 9.087 28.763 1.00 61.59 92 ASP A CA 1
ATOM 689 C C . ASP A 1 92 ? -33.741 9.713 30.101 1.00 61.59 92 ASP A C 1
ATOM 691 O O . ASP A 1 92 ? -34.531 10.653 30.121 1.00 61.59 92 ASP A O 1
ATOM 695 N N . CYS A 1 93 ? -33.215 9.228 31.230 1.00 67.31 93 CYS A N 1
ATOM 696 C CA . CYS A 1 93 ? -33.557 9.658 32.596 1.00 67.31 93 CYS A CA 1
ATOM 697 C C . CYS A 1 93 ? -35.037 9.497 32.998 1.00 67.31 93 CYS A C 1
ATOM 699 O O . CYS A 1 93 ? -35.434 9.997 34.055 1.00 67.31 93 CYS A O 1
ATOM 701 N N . VAL A 1 94 ? -35.858 8.805 32.205 1.00 69.38 94 VAL A N 1
ATOM 702 C CA . VAL A 1 94 ? -37.271 8.577 32.524 1.00 69.38 94 VAL A CA 1
ATOM 703 C C . VAL A 1 94 ? -37.377 7.565 33.673 1.00 69.38 94 VAL A C 1
ATOM 705 O O . VAL A 1 94 ? -36.639 6.585 33.718 1.00 69.38 94 VAL A O 1
ATOM 708 N N . ASN A 1 95 ? -38.285 7.806 34.628 1.00 70.50 95 ASN A N 1
ATOM 709 C CA . ASN A 1 95 ? -38.519 6.947 35.805 1.00 70.50 95 ASN A CA 1
ATOM 710 C C . ASN A 1 95 ? -37.306 6.748 36.736 1.00 70.50 95 ASN A C 1
ATOM 712 O O . ASN A 1 95 ? -37.145 5.700 37.364 1.00 70.50 95 ASN A O 1
ATOM 716 N N . MET A 1 96 ? -36.480 7.784 36.875 1.00 73.50 96 MET A N 1
ATOM 717 C CA . MET A 1 96 ? -35.336 7.791 37.786 1.00 73.50 96 MET A CA 1
ATOM 718 C C . MET A 1 96 ? -35.595 8.637 39.050 1.00 73.50 96 MET A C 1
ATOM 720 O O . MET A 1 96 ? -36.502 9.474 39.082 1.00 73.50 96 MET A O 1
ATOM 724 N N . GLU A 1 97 ? -34.778 8.431 40.080 1.00 77.69 97 GLU A N 1
ATOM 725 C CA . GLU A 1 97 ? -34.693 9.204 41.320 1.00 77.69 97 GLU A CA 1
ATOM 726 C C . GLU A 1 97 ? -33.299 9.833 41.468 1.00 77.69 97 GLU A C 1
ATOM 728 O O . GLU A 1 97 ? -32.294 9.254 41.048 1.00 77.69 97 GLU A O 1
ATOM 733 N N . VAL A 1 98 ? -33.234 11.043 42.032 1.00 75.06 98 VAL A N 1
ATOM 734 C CA . VAL A 1 98 ? -31.984 11.785 42.255 1.00 75.06 98 VAL A CA 1
ATOM 735 C C . VAL A 1 98 ? -31.351 11.345 43.570 1.00 75.06 98 VAL A C 1
ATOM 737 O O . VAL A 1 98 ? -31.993 11.427 44.610 1.00 75.06 98 VAL A O 1
ATOM 740 N N . ILE A 1 99 ? -30.060 11.007 43.551 1.00 72.94 99 ILE A N 1
ATOM 741 C CA . ILE A 1 99 ? -29.278 10.796 44.775 1.00 72.94 99 ILE A CA 1
ATOM 742 C C . ILE A 1 99 ? -28.204 11.879 44.885 1.00 72.94 99 ILE A C 1
ATOM 744 O O . ILE A 1 99 ? -27.282 11.960 44.069 1.00 72.94 99 ILE A O 1
ATOM 748 N N . THR A 1 100 ? -28.325 12.738 45.897 1.00 65.75 100 THR A N 1
ATOM 749 C CA . THR A 1 100 ? -27.433 13.890 46.111 1.00 65.75 100 THR A CA 1
ATOM 750 C C . THR A 1 100 ? -26.176 13.553 46.911 1.00 65.75 100 THR A C 1
ATOM 752 O O . THR A 1 100 ? -25.141 14.178 46.674 1.00 65.75 100 THR A O 1
ATOM 755 N N . ASP A 1 101 ? -26.234 12.527 47.768 1.00 64.81 101 ASP A N 1
ATOM 756 C CA . ASP A 1 101 ? -25.166 12.182 48.725 1.00 64.81 101 ASP A CA 1
ATOM 757 C C . ASP A 1 101 ? -24.349 10.935 48.343 1.00 64.81 101 ASP A C 1
ATOM 759 O O . ASP A 1 101 ? -23.399 10.553 49.033 1.00 64.81 101 ASP A O 1
ATOM 763 N N . ALA A 1 102 ? -24.652 10.333 47.191 1.00 62.31 102 ALA A N 1
ATOM 764 C CA . ALA A 1 102 ? -23.944 9.169 46.676 1.00 62.31 102 ALA A CA 1
ATOM 765 C C . ALA A 1 102 ? -23.203 9.470 45.371 1.00 62.31 102 ALA A C 1
ATOM 767 O O . ALA A 1 102 ? -23.583 10.318 44.560 1.00 62.31 102 ALA A O 1
ATOM 768 N N . ALA A 1 103 ? -22.118 8.735 45.144 1.00 60.81 103 ALA A N 1
ATOM 769 C CA . ALA A 1 103 ? -21.437 8.732 43.862 1.00 60.81 103 ALA A CA 1
ATOM 770 C C . ALA A 1 103 ? -21.938 7.536 43.037 1.00 60.81 103 ALA A C 1
ATOM 772 O O . ALA A 1 103 ? -21.658 6.385 43.364 1.00 60.81 103 ALA A O 1
ATOM 773 N N . VAL A 1 104 ? -22.688 7.833 41.976 1.00 59.06 104 VAL A N 1
ATOM 774 C CA . VAL A 1 104 ? -23.351 6.851 41.109 1.00 59.06 104 VAL A CA 1
ATOM 775 C C . VAL A 1 104 ? -22.429 6.471 39.942 1.00 59.06 104 VAL A C 1
ATOM 777 O O . VAL A 1 104 ? -22.030 7.346 39.170 1.00 59.06 104 VAL A O 1
ATOM 780 N N . TYR A 1 105 ? -22.074 5.187 39.821 1.00 61.28 105 TYR A N 1
ATOM 781 C CA . TYR A 1 105 ? -21.320 4.629 38.689 1.00 61.28 105 TYR A CA 1
ATOM 782 C C . TYR A 1 105 ? -22.074 3.413 38.173 1.00 61.28 105 TYR A C 1
ATOM 784 O O . TYR A 1 105 ? -22.035 2.326 38.750 1.00 61.28 105 TYR A O 1
ATOM 792 N N . LEU A 1 106 ? -22.822 3.631 37.100 1.00 57.91 106 LEU A N 1
ATOM 793 C CA . LEU A 1 106 ? -23.729 2.636 36.555 1.00 57.91 106 LEU A CA 1
ATOM 794 C C . LEU A 1 106 ? -23.183 2.198 35.205 1.00 57.91 106 LEU A C 1
ATOM 796 O O . LEU A 1 106 ? -22.804 3.046 34.398 1.00 57.91 106 LEU A O 1
ATOM 800 N N . GLN A 1 107 ? -23.236 0.884 34.997 1.00 57.03 107 GLN A N 1
ATOM 801 C CA . GLN A 1 107 ? -22.915 0.145 33.782 1.00 57.03 107 GLN A CA 1
ATOM 802 C C . GLN A 1 107 ? -21.512 -0.478 33.770 1.00 57.03 107 GLN A C 1
ATOM 804 O O . GLN A 1 107 ? -20.517 0.124 33.368 1.00 57.03 107 GLN A O 1
ATOM 809 N N . LYS A 1 108 ? -21.484 -1.757 34.153 1.00 57.47 108 LYS A N 1
ATOM 810 C CA . LYS A 1 108 ? -20.655 -2.783 33.527 1.00 57.47 108 LYS A CA 1
ATOM 811 C C . LYS A 1 108 ? -20.998 -2.753 32.038 1.00 57.47 108 LYS A C 1
ATOM 813 O O . LYS A 1 108 ? -22.119 -3.081 31.648 1.00 57.47 108 LYS A O 1
ATOM 818 N N . LYS A 1 109 ? -20.093 -2.247 31.203 1.00 56.28 109 LYS A N 1
ATOM 819 C CA . LYS A 1 109 ? -20.301 -2.272 29.754 1.00 56.28 109 LYS A CA 1
ATOM 820 C C . LYS A 1 109 ? -20.133 -3.722 29.285 1.00 56.28 109 LYS A C 1
ATOM 822 O O . LYS A 1 109 ? -19.016 -4.167 29.084 1.00 56.28 109 LYS A O 1
ATOM 827 N N . GLU A 1 110 ? -21.242 -4.440 29.142 1.00 61.03 110 GLU A N 1
ATOM 828 C CA . GLU A 1 110 ? -21.332 -5.655 28.323 1.00 61.03 110 GLU A CA 1
ATOM 829 C C . GLU A 1 110 ? -22.509 -5.512 27.356 1.00 61.03 110 GLU A C 1
ATOM 831 O O . GLU A 1 110 ? -23.569 -6.112 27.497 1.00 61.03 110 GLU A O 1
ATOM 836 N N . LEU A 1 111 ? -22.324 -4.651 26.359 1.00 62.56 111 LEU A N 1
ATOM 837 C CA . LEU A 1 111 ? -23.078 -4.732 25.115 1.00 62.56 111 LEU A CA 1
ATOM 838 C C . LEU A 1 111 ? -22.044 -5.024 24.043 1.00 62.56 111 LEU A C 1
ATOM 840 O O . LEU A 1 111 ? -21.485 -4.097 23.451 1.00 62.56 111 LEU A O 1
ATOM 844 N N . CYS A 1 112 ? -21.738 -6.309 23.870 1.00 69.62 112 CYS A N 1
ATOM 845 C CA . CYS A 1 112 ? -20.935 -6.755 22.746 1.00 69.62 112 CYS A CA 1
ATOM 846 C C . CYS A 1 112 ? -21.629 -6.296 21.463 1.00 69.62 112 CYS A C 1
ATOM 848 O O . CYS A 1 112 ? -22.806 -6.572 21.232 1.00 69.62 112 CYS A O 1
ATOM 850 N N . GLN A 1 113 ? -20.920 -5.500 20.677 1.00 76.00 113 GLN A N 1
ATOM 851 C CA . GLN A 1 113 ? -21.412 -4.929 19.434 1.00 76.00 113 GLN A CA 1
ATOM 852 C C . GLN A 1 113 ? -21.097 -5.877 18.281 1.00 76.00 113 GLN A C 1
ATOM 854 O O . GLN A 1 113 ? -20.322 -6.823 18.425 1.00 76.00 113 GLN A O 1
ATOM 859 N N . ASN A 1 114 ? -21.704 -5.621 17.122 1.00 75.94 114 ASN A N 1
ATOM 860 C CA . ASN A 1 114 ? -21.366 -6.304 15.874 1.00 75.94 114 ASN A CA 1
ATOM 861 C C . ASN A 1 114 ? -21.412 -7.843 15.958 1.00 75.94 114 ASN A C 1
ATOM 863 O O . ASN A 1 114 ? -20.593 -8.530 15.357 1.00 75.94 114 ASN A O 1
ATOM 867 N N . GLY A 1 115 ? -22.366 -8.383 16.724 1.00 71.62 115 GLY A N 1
ATOM 868 C CA . GLY A 1 115 ? -22.560 -9.828 16.868 1.00 71.62 115 GLY A CA 1
ATOM 869 C C . GLY A 1 115 ? -21.539 -10.538 17.763 1.00 71.62 115 GLY A C 1
ATOM 870 O O . GLY A 1 115 ? -21.515 -11.765 17.763 1.00 71.62 115 GLY A O 1
ATOM 871 N N . GLY A 1 116 ? -20.707 -9.804 18.515 1.00 80.56 116 GLY A N 1
ATOM 872 C CA . GLY A 1 116 ? -19.837 -10.398 19.532 1.00 80.56 116 GLY A CA 1
ATOM 873 C C . GLY A 1 116 ? -20.635 -11.067 20.657 1.00 80.56 116 GLY A C 1
ATOM 874 O O . GLY A 1 116 ? -21.722 -10.609 21.015 1.00 80.56 116 GLY A O 1
ATOM 875 N N . THR A 1 117 ? -20.095 -12.142 21.226 1.00 80.50 117 THR A N 1
ATOM 876 C CA . THR A 1 117 ? -20.735 -12.894 22.314 1.00 80.50 117 THR A CA 1
ATOM 877 C C . THR A 1 117 ? -20.089 -12.565 23.662 1.00 80.50 117 THR A C 1
ATOM 879 O O . THR A 1 117 ? -18.862 -12.558 23.749 1.00 80.50 117 THR A O 1
ATOM 882 N N . PRO A 1 118 ? -20.863 -12.303 24.729 1.00 75.12 118 PRO A N 1
ATOM 883 C CA . PRO A 1 118 ? -20.301 -12.094 26.064 1.00 75.12 118 PRO A CA 1
ATOM 884 C C . PRO A 1 118 ? -19.524 -13.319 26.567 1.00 75.12 118 PRO A C 1
ATOM 886 O O . PRO A 1 118 ? -20.009 -14.445 26.462 1.00 75.12 118 PRO A O 1
ATOM 889 N N . SER A 1 119 ? -18.337 -13.096 27.134 1.00 70.94 119 SER A N 1
ATOM 890 C CA . SER A 1 119 ? -17.432 -14.138 27.628 1.00 70.94 119 SER A CA 1
ATOM 891 C C . SER A 1 119 ? -16.598 -13.625 28.808 1.00 70.94 119 SER A C 1
ATOM 893 O O . SER A 1 119 ? -15.696 -12.801 28.656 1.00 70.94 119 SER A O 1
ATOM 895 N N . ALA A 1 120 ? -16.939 -14.086 30.017 1.00 63.62 120 ALA A N 1
ATOM 896 C CA . ALA A 1 120 ? -16.194 -13.858 31.264 1.00 63.62 120 ALA A CA 1
ATOM 897 C C . ALA A 1 120 ? -15.756 -12.396 31.542 1.00 63.62 120 ALA A C 1
ATOM 899 O O . ALA A 1 120 ? -14.608 -12.152 31.911 1.00 63.62 120 ALA A O 1
ATOM 900 N N . GLY A 1 121 ? -16.649 -11.408 31.400 1.00 58.28 121 GLY A N 1
ATOM 901 C CA . GLY A 1 121 ? -16.295 -10.001 31.655 1.00 58.28 121 GLY A CA 1
ATOM 902 C C . GLY A 1 121 ? -15.749 -9.252 30.435 1.00 58.28 121 GLY A C 1
ATOM 903 O O . GLY A 1 121 ? -15.336 -8.099 30.565 1.00 58.28 121 GLY A O 1
ATOM 904 N N . THR A 1 122 ? -15.694 -9.911 29.275 1.00 68.31 122 THR A N 1
ATOM 905 C CA . THR A 1 122 ? -15.200 -9.388 27.994 1.00 68.31 122 THR A CA 1
ATOM 906 C C . THR A 1 122 ? -16.117 -9.817 26.845 1.00 68.31 122 THR A C 1
ATOM 908 O O . THR A 1 122 ? -17.039 -10.607 27.046 1.00 68.31 122 THR A O 1
ATOM 911 N N . CYS A 1 123 ? -15.890 -9.297 25.640 1.00 74.31 123 CYS A N 1
ATOM 912 C CA . CYS A 1 123 ? -16.612 -9.722 24.444 1.00 74.31 123 CYS A CA 1
ATOM 913 C C . CYS A 1 123 ? -15.731 -10.587 23.540 1.00 74.31 123 CYS A C 1
ATOM 915 O O . CYS A 1 123 ? -14.669 -10.146 23.102 1.00 74.31 123 CYS A O 1
ATOM 917 N N . ASP A 1 124 ? -16.213 -11.784 23.207 1.00 83.06 124 ASP A N 1
ATOM 918 C CA . ASP A 1 124 ? -15.654 -12.610 22.142 1.00 83.06 124 ASP A CA 1
ATOM 919 C C . ASP A 1 124 ? -16.120 -12.041 20.799 1.00 83.06 124 ASP A C 1
ATOM 921 O O . ASP A 1 124 ? -17.281 -12.171 20.399 1.00 83.06 124 ASP A O 1
ATOM 925 N N . CYS A 1 125 ? -15.218 -11.342 20.115 1.00 79.00 125 CYS A N 1
ATOM 926 C CA . CYS A 1 125 ? -15.532 -10.662 18.867 1.00 79.00 125 CYS A CA 1
ATOM 927 C C . CYS A 1 125 ? -15.558 -11.616 17.678 1.00 79.00 125 CYS A C 1
ATOM 929 O O . CYS A 1 125 ? -14.675 -12.462 17.518 1.00 79.00 125 CYS A O 1
ATOM 931 N N . LEU A 1 126 ? -16.537 -11.414 16.789 1.00 76.00 126 LEU A N 1
ATOM 932 C CA . LEU A 1 126 ? -16.510 -12.043 15.474 1.00 76.00 126 LEU A CA 1
ATOM 933 C C . LEU A 1 126 ? -15.205 -11.676 14.740 1.00 76.00 126 LEU A C 1
ATOM 935 O O . LEU A 1 126 ? -14.679 -10.573 14.935 1.00 76.00 126 LEU A O 1
ATOM 939 N N . PRO A 1 127 ? -14.676 -12.563 13.875 1.00 71.31 127 PRO A N 1
ATOM 940 C CA . PRO A 1 127 ? -13.435 -12.311 13.154 1.00 71.31 127 PRO A CA 1
ATOM 941 C C . PRO A 1 127 ? -13.424 -10.951 12.444 1.00 71.31 127 PRO A C 1
ATOM 943 O O . PRO A 1 127 ? -14.296 -10.650 11.633 1.00 71.31 127 PRO A O 1
ATOM 946 N N . GLY A 1 128 ? -12.408 -10.138 12.734 1.00 63.81 128 GLY A N 1
ATOM 947 C CA . GLY A 1 128 ? -12.252 -8.790 12.181 1.00 63.81 128 GLY A CA 1
ATOM 948 C C . GLY A 1 128 ? -12.730 -7.669 13.104 1.00 63.81 128 GLY A C 1
ATOM 949 O O . GLY A 1 128 ? -12.263 -6.548 12.946 1.00 63.81 128 GLY A O 1
ATOM 950 N N . PHE A 1 129 ? -13.569 -7.948 14.100 1.00 73.94 129 PHE A N 1
ATOM 951 C CA . PHE A 1 129 ? -13.973 -6.943 15.080 1.00 73.94 129 PHE A CA 1
ATOM 952 C C . PHE A 1 129 ? -13.000 -6.888 16.262 1.00 73.94 129 PHE A C 1
ATOM 954 O O . PHE A 1 129 ? -12.445 -7.902 16.683 1.00 73.94 129 PHE A O 1
ATOM 961 N N . MET A 1 130 ? -12.769 -5.686 16.787 1.00 71.38 130 MET A N 1
ATOM 962 C CA . MET A 1 130 ? -11.838 -5.425 17.888 1.00 71.38 130 MET A CA 1
ATOM 963 C C . MET A 1 130 ? -12.438 -4.449 18.912 1.00 71.38 130 MET A C 1
ATOM 965 O O . MET A 1 130 ? -13.501 -3.865 18.703 1.00 71.38 130 MET A O 1
ATOM 969 N N . GLY A 1 131 ? -11.710 -4.227 20.007 1.00 69.25 131 GLY A N 1
ATOM 970 C CA . GLY A 1 131 ? -12.128 -3.363 21.110 1.00 69.25 131 GLY A CA 1
ATOM 971 C C . GLY A 1 131 ? -12.758 -4.158 22.248 1.00 69.25 131 GLY A C 1
ATOM 972 O O . GLY A 1 131 ? -13.144 -5.310 22.070 1.00 69.25 131 GLY A O 1
ATOM 973 N N . ASP A 1 132 ? -12.848 -3.534 23.424 1.00 72.19 132 ASP A N 1
ATOM 974 C CA . ASP A 1 132 ? -13.346 -4.180 24.647 1.00 72.19 132 ASP A CA 1
ATOM 975 C C . ASP A 1 132 ? -14.783 -4.724 24.480 1.00 72.19 132 ASP A C 1
ATOM 977 O O . ASP A 1 132 ? -15.206 -5.596 25.231 1.00 72.19 132 ASP A O 1
ATOM 981 N N . ASN A 1 133 ? -15.539 -4.204 23.503 1.00 71.12 133 ASN A N 1
ATOM 982 C CA . ASN A 1 133 ? -16.936 -4.534 23.227 1.00 71.12 133 ASN A CA 1
ATOM 983 C C . ASN A 1 133 ? -17.183 -4.839 21.746 1.00 71.12 133 ASN A C 1
ATOM 985 O O . ASN A 1 133 ? -18.316 -4.708 21.289 1.00 71.12 133 ASN A O 1
ATOM 989 N N . CYS A 1 134 ? -16.147 -5.183 20.977 1.00 76.81 134 CYS A N 1
ATOM 990 C CA . CYS A 1 134 ? -16.249 -5.415 19.532 1.00 76.81 134 CYS A CA 1
ATOM 991 C C . CYS A 1 134 ? -16.787 -4.209 18.745 1.00 76.81 134 CYS A C 1
ATOM 993 O O . CYS A 1 134 ? -17.369 -4.368 17.674 1.00 76.81 134 CYS A O 1
ATOM 995 N N . GLU A 1 135 ? -16.627 -2.994 19.277 1.00 71.31 135 GLU A N 1
ATOM 996 C CA . GLU A 1 135 ? -17.135 -1.754 18.678 1.00 71.31 135 GLU A CA 1
ATOM 997 C C . GLU A 1 135 ? -16.329 -1.300 17.456 1.00 71.31 135 GLU A C 1
ATOM 999 O O . GLU A 1 135 ? -16.790 -0.472 16.670 1.00 71.31 135 GLU A O 1
ATOM 1004 N N . LEU A 1 136 ? -15.117 -1.827 17.294 1.00 69.12 136 LEU A N 1
ATOM 1005 C CA . LEU A 1 136 ? -14.266 -1.535 16.158 1.00 69.12 136 LEU A CA 1
ATOM 1006 C C . LEU A 1 136 ? -14.523 -2.566 15.062 1.00 69.12 136 LEU A C 1
ATOM 1008 O O . LEU A 1 136 ? -14.345 -3.761 15.284 1.00 69.12 136 LEU A O 1
ATOM 1012 N N . GLY A 1 137 ? -14.949 -2.082 13.893 1.00 71.62 137 GLY A N 1
ATOM 1013 C CA . GLY A 1 137 ? -15.200 -2.897 12.706 1.00 71.62 137 GLY A CA 1
ATOM 1014 C C . GLY A 1 137 ? -13.942 -3.553 12.133 1.00 71.62 137 GLY A C 1
ATOM 1015 O O . GLY A 1 137 ? -12.836 -3.194 12.550 1.00 71.62 137 GLY A O 1
ATOM 1016 N N . PRO A 1 138 ? -14.092 -4.464 11.147 1.00 76.94 138 PRO A N 1
ATOM 1017 C CA . PRO A 1 138 ? -12.964 -4.920 10.346 1.00 76.94 138 PRO A CA 1
ATOM 1018 C C . PRO A 1 138 ? -12.228 -3.703 9.807 1.00 76.94 138 PRO A C 1
ATOM 1020 O O . PRO A 1 138 ? -12.765 -2.943 9.005 1.00 76.94 138 PRO A O 1
ATOM 1023 N N . MET A 1 139 ? -11.017 -3.505 10.324 1.00 86.75 139 MET A N 1
ATOM 1024 C CA . MET A 1 139 ? -10.119 -2.427 9.933 1.00 86.75 139 MET A CA 1
ATOM 1025 C C . MET A 1 139 ? -9.707 -2.705 8.499 1.00 86.75 139 MET A C 1
ATOM 1027 O O . MET A 1 139 ? -8.853 -3.557 8.253 1.00 86.75 139 MET A O 1
ATOM 1031 N N . ARG A 1 140 ? -10.373 -2.068 7.541 1.00 91.00 140 ARG A N 1
ATOM 1032 C CA . ARG A 1 140 ? -10.207 -2.387 6.125 1.00 91.00 140 ARG A CA 1
ATOM 1033 C C . ARG A 1 140 ? -8.875 -1.891 5.594 1.00 91.00 140 ARG A C 1
ATOM 1035 O O . ARG A 1 140 ? -8.292 -2.508 4.709 1.00 91.00 140 ARG A O 1
ATOM 1042 N N . ASP A 1 141 ? -8.377 -0.810 6.178 1.00 93.56 141 ASP A N 1
ATOM 1043 C CA . ASP A 1 141 ? -7.057 -0.261 5.915 1.00 93.56 141 ASP A CA 1
ATOM 1044 C C . ASP A 1 141 ? -6.530 0.530 7.128 1.00 93.56 141 ASP A C 1
ATOM 1046 O O . ASP A 1 141 ? -7.122 0.545 8.212 1.00 93.56 141 ASP A O 1
ATOM 1050 N N . CYS A 1 142 ? -5.380 1.181 6.956 1.00 92.94 142 CYS A N 1
ATOM 1051 C CA . CYS A 1 142 ? -4.734 1.951 8.013 1.00 92.94 142 CYS A CA 1
ATOM 1052 C C . CYS A 1 142 ? -5.493 3.218 8.439 1.00 92.94 142 CYS A C 1
ATOM 1054 O O . CYS A 1 142 ? -5.201 3.725 9.521 1.00 92.94 142 CYS A O 1
ATOM 1056 N N . SER A 1 143 ? -6.455 3.706 7.648 1.00 92.06 143 SER A N 1
ATOM 1057 C CA . SER A 1 143 ? -7.252 4.894 7.984 1.00 92.06 143 SER A CA 1
ATOM 1058 C C . SER A 1 143 ? -8.331 4.608 9.028 1.00 92.06 143 SER A C 1
ATOM 1060 O O . SER A 1 143 ? -8.738 5.504 9.766 1.00 92.06 143 SER A O 1
ATOM 1062 N N . ASP A 1 144 ? -8.741 3.344 9.171 1.00 89.31 144 ASP A N 1
ATOM 1063 C CA . ASP A 1 144 ? -9.699 2.943 10.206 1.00 89.31 144 ASP A CA 1
ATOM 1064 C C . ASP A 1 144 ? -9.050 2.910 11.601 1.00 89.31 144 ASP A C 1
ATOM 1066 O O . ASP A 1 144 ? -9.699 3.152 12.627 1.00 89.31 144 ASP A O 1
ATOM 1070 N N . TYR A 1 145 ? -7.733 2.689 11.649 1.00 83.69 145 TYR A N 1
ATOM 1071 C CA . TYR A 1 145 ? -6.940 2.876 12.852 1.00 83.69 145 TYR A CA 1
ATOM 1072 C C . TYR A 1 145 ? -6.754 4.379 13.084 1.00 83.69 145 TYR A C 1
ATOM 1074 O O . TYR A 1 145 ? -5.778 4.946 12.608 1.00 83.69 145 TYR A O 1
ATOM 1082 N N . LYS A 1 146 ? -7.671 5.019 13.830 1.00 71.12 146 LYS A N 1
ATOM 1083 C CA . LYS A 1 146 ? -7.632 6.448 14.227 1.00 71.12 146 LYS A CA 1
ATOM 1084 C C . LYS A 1 146 ? -6.398 6.813 15.071 1.00 71.12 146 LYS A C 1
ATOM 1086 O O . LYS A 1 146 ? -6.502 7.144 16.254 1.00 71.12 146 LYS A O 1
ATOM 1091 N N . ILE A 1 147 ? -5.212 6.715 14.486 1.00 64.31 147 ILE A N 1
ATOM 1092 C CA . ILE A 1 147 ? -3.917 6.919 15.121 1.00 64.31 147 ILE A CA 1
ATOM 1093 C C . ILE A 1 147 ? -3.441 8.323 14.745 1.00 64.31 147 ILE A C 1
ATOM 1095 O O . ILE A 1 147 ? -2.566 8.521 13.905 1.00 64.31 147 ILE A O 1
ATOM 1099 N N . SER A 1 148 ? -4.009 9.315 15.423 1.00 53.94 148 SER A N 1
ATOM 1100 C CA . SER A 1 148 ? -3.479 10.676 15.407 1.00 53.94 148 SER A CA 1
ATOM 1101 C C . SER A 1 148 ? -2.174 10.727 16.214 1.00 53.94 148 SER A C 1
ATOM 1103 O O . SER A 1 148 ? -2.146 10.371 17.393 1.00 53.94 148 SER A O 1
ATOM 1105 N N . GLY A 1 149 ? -1.077 11.164 15.586 1.00 55.16 149 GLY A N 1
ATOM 1106 C CA . GLY A 1 149 ? 0.143 11.576 16.291 1.00 55.16 149 GLY A CA 1
ATOM 1107 C C . GLY A 1 149 ? 1.196 10.502 16.603 1.00 55.16 149 GLY A C 1
ATOM 1108 O O . GLY A 1 149 ? 2.160 10.819 17.300 1.00 55.16 149 GLY A O 1
ATOM 1109 N N . GLN A 1 150 ? 1.097 9.265 16.092 1.00 57.56 150 GLN A N 1
ATOM 1110 C CA . GLN A 1 150 ? 2.251 8.346 16.118 1.00 57.56 150 GLN A CA 1
ATOM 1111 C C . GLN A 1 150 ? 3.202 8.651 14.959 1.00 57.56 150 GLN A C 1
ATOM 1113 O O . GLN A 1 150 ? 2.888 8.406 13.802 1.00 57.56 150 GLN A O 1
ATOM 1118 N N . ALA A 1 151 ? 4.407 9.123 15.285 1.00 58.19 151 ALA A N 1
ATOM 1119 C CA . ALA A 1 151 ? 5.455 9.403 14.301 1.00 58.19 151 ALA A CA 1
ATOM 1120 C C . ALA A 1 151 ? 6.108 8.140 13.694 1.00 58.19 151 ALA A C 1
ATOM 1122 O O . ALA A 1 151 ? 6.905 8.251 12.759 1.00 58.19 151 ALA A O 1
ATOM 1123 N N . SER A 1 152 ? 5.799 6.949 14.219 1.00 74.94 152 SER A N 1
ATOM 1124 C CA . SER A 1 152 ? 6.463 5.692 13.860 1.00 74.94 152 SER A CA 1
ATOM 1125 C C . SER A 1 152 ? 5.565 4.790 13.022 1.00 74.94 152 SER A C 1
ATOM 1127 O O . SER A 1 152 ? 4.382 4.633 13.311 1.00 74.94 152 SER A O 1
ATOM 1129 N N . ALA A 1 153 ? 6.161 4.151 12.015 1.00 86.38 153 ALA A N 1
ATOM 1130 C CA . ALA A 1 153 ? 5.516 3.105 11.234 1.00 86.38 153 ALA A CA 1
ATOM 1131 C C . ALA A 1 153 ? 5.226 1.875 12.117 1.00 86.38 153 ALA A C 1
ATOM 1133 O O . ALA A 1 153 ? 6.109 1.420 12.846 1.00 86.38 153 ALA A O 1
ATOM 1134 N N . VAL A 1 154 ? 4.004 1.342 12.059 1.00 89.81 154 VAL A N 1
ATOM 1135 C CA . VAL A 1 154 ? 3.561 0.198 12.876 1.00 89.81 154 VAL A CA 1
ATOM 1136 C C . VAL A 1 154 ? 2.847 -0.823 12.001 1.00 89.81 154 VAL A C 1
ATOM 1138 O O . VAL A 1 154 ? 1.981 -0.467 11.207 1.00 89.81 154 VAL A O 1
ATOM 1141 N N . VAL A 1 155 ? 3.174 -2.103 12.179 1.00 90.75 155 VAL A N 1
ATOM 1142 C CA . VAL A 1 155 ? 2.483 -3.203 11.498 1.00 90.75 155 VAL A CA 1
ATOM 1143 C C . VAL A 1 155 ? 1.127 -3.450 12.158 1.00 90.75 155 VAL A C 1
ATOM 1145 O O . VAL A 1 155 ? 1.039 -3.596 13.380 1.00 90.75 155 VAL A O 1
ATOM 1148 N N . ARG A 1 156 ? 0.068 -3.515 11.353 1.00 89.19 156 ARG A N 1
ATOM 1149 C CA . ARG A 1 156 ? -1.302 -3.830 11.771 1.00 89.19 156 ARG A CA 1
ATOM 1150 C C . ARG A 1 156 ? -1.885 -4.906 10.862 1.00 89.19 156 ARG A C 1
ATOM 1152 O O . ARG A 1 156 ? -1.510 -4.994 9.700 1.00 89.19 156 ARG A O 1
ATOM 1159 N N . MET A 1 157 ? -2.805 -5.706 11.388 1.00 88.44 157 MET A N 1
ATOM 1160 C CA . MET A 1 157 ? -3.585 -6.646 10.582 1.00 88.44 157 MET A CA 1
ATOM 1161 C C . MET A 1 157 ? -4.814 -5.933 10.037 1.00 88.44 157 MET A C 1
ATOM 1163 O O . MET A 1 157 ? -5.652 -5.510 10.822 1.00 88.44 157 MET A O 1
ATOM 1167 N N . ILE A 1 158 ? -4.939 -5.830 8.720 1.00 90.62 158 ILE A N 1
ATOM 1168 C CA . ILE A 1 158 ? -6.134 -5.277 8.075 1.00 90.62 158 ILE A CA 1
ATOM 1169 C C . ILE A 1 158 ? -6.995 -6.396 7.497 1.00 90.62 158 ILE A C 1
ATOM 1171 O O . ILE A 1 158 ? -6.502 -7.492 7.221 1.00 90.62 158 ILE A O 1
ATOM 1175 N N . ARG A 1 159 ? -8.283 -6.113 7.315 1.00 90.25 159 ARG A N 1
ATOM 1176 C CA . ARG A 1 159 ? -9.281 -7.004 6.718 1.00 90.25 159 ARG A CA 1
ATOM 1177 C C . ARG A 1 159 ? -10.097 -6.234 5.667 1.00 90.25 159 ARG A C 1
ATOM 1179 O O . ARG A 1 159 ? -11.197 -5.778 5.978 1.00 90.25 159 ARG A O 1
ATOM 1186 N N . PRO A 1 160 ? -9.561 -6.037 4.445 1.00 90.88 160 PRO A N 1
ATOM 1187 C CA . PRO A 1 160 ? -10.240 -5.268 3.396 1.00 90.88 160 PRO A CA 1
ATOM 1188 C C . PRO A 1 160 ? -11.581 -5.873 2.952 1.00 90.88 160 PRO A C 1
ATOM 1190 O O . PRO A 1 160 ? -12.490 -5.145 2.554 1.00 90.88 160 PRO A O 1
ATOM 1193 N N . THR A 1 161 ? -11.709 -7.203 3.028 1.00 86.44 161 THR A N 1
ATOM 1194 C CA . THR A 1 161 ? -12.922 -7.960 2.684 1.00 86.44 161 THR A CA 1
ATOM 1195 C C . THR A 1 161 ? -13.271 -8.950 3.787 1.00 86.44 161 THR A C 1
ATOM 1197 O O . THR A 1 161 ? -12.427 -9.310 4.607 1.00 86.44 161 THR A O 1
ATOM 1200 N N . ASP A 1 162 ? -14.500 -9.461 3.779 1.00 78.75 162 ASP A N 1
ATOM 1201 C CA . ASP A 1 162 ? -14.989 -10.370 4.818 1.00 78.75 162 ASP A CA 1
ATOM 1202 C C . ASP A 1 162 ? -14.216 -11.686 4.923 1.00 78.75 162 ASP A C 1
ATOM 1204 O O . ASP A 1 162 ? -14.380 -12.362 5.928 1.00 78.75 162 ASP A O 1
ATOM 1208 N N . ASN A 1 163 ? -13.367 -12.047 3.956 1.00 80.06 163 ASN A N 1
ATOM 1209 C CA . ASN A 1 163 ? -12.626 -13.314 3.947 1.00 80.06 163 ASN A CA 1
ATOM 1210 C C . ASN A 1 163 ? -11.102 -13.151 3.882 1.00 80.06 163 ASN A C 1
ATOM 1212 O O . ASN A 1 163 ? -10.385 -14.132 4.070 1.00 80.06 163 ASN A O 1
ATOM 1216 N N . VAL A 1 164 ? -10.591 -11.941 3.638 1.00 86.94 164 VAL A N 1
ATOM 1217 C CA . VAL A 1 164 ? -9.157 -11.707 3.422 1.00 86.94 164 VAL A CA 1
ATOM 1218 C C . VAL A 1 164 ? -8.611 -10.786 4.498 1.00 86.94 164 VAL A C 1
ATOM 1220 O O . VAL A 1 164 ? -9.115 -9.683 4.700 1.00 86.94 164 VAL A O 1
ATOM 1223 N N . ALA A 1 165 ? -7.554 -11.236 5.173 1.00 88.94 165 ALA A N 1
ATOM 1224 C CA . ALA A 1 165 ? -6.817 -10.440 6.140 1.00 88.94 165 ALA A CA 1
ATOM 1225 C C . ALA A 1 165 ? -5.312 -10.650 5.980 1.00 88.94 165 ALA A C 1
ATOM 1227 O O . ALA A 1 165 ? -4.857 -11.775 5.780 1.00 88.94 165 ALA A O 1
ATOM 1228 N N . PHE A 1 166 ? -4.541 -9.574 6.105 1.00 92.19 166 PHE A N 1
ATOM 1229 C CA . PHE A 1 166 ? -3.084 -9.610 5.992 1.00 92.19 166 PHE A CA 1
ATOM 1230 C C . PHE A 1 166 ? -2.434 -8.444 6.750 1.00 92.19 166 PHE A C 1
ATOM 1232 O O . PHE A 1 166 ? -3.091 -7.433 7.025 1.00 92.19 166 PHE A O 1
ATOM 1239 N N . PRO A 1 167 ? -1.152 -8.574 7.139 1.00 93.06 167 PRO A N 1
ATOM 1240 C CA . PRO A 1 167 ? -0.435 -7.499 7.804 1.00 93.06 167 PRO A CA 1
ATOM 1241 C C . PRO A 1 167 ? -0.039 -6.400 6.812 1.00 93.06 167 PRO A C 1
ATOM 1243 O O . PRO A 1 167 ? 0.415 -6.677 5.706 1.00 93.06 167 PRO A O 1
ATOM 1246 N N . VAL A 1 168 ? -0.133 -5.147 7.244 1.00 95.81 168 VAL A N 1
ATOM 1247 C CA . VAL A 1 168 ? 0.326 -3.968 6.504 1.00 95.81 168 VAL A CA 1
ATOM 1248 C C . VAL A 1 168 ? 1.039 -3.006 7.447 1.00 95.81 168 VAL A C 1
ATOM 1250 O O . VAL A 1 168 ? 0.707 -2.912 8.631 1.00 95.81 168 VAL A O 1
ATOM 1253 N N . THR A 1 169 ? 2.016 -2.265 6.934 1.00 95.25 169 THR A N 1
ATOM 1254 C CA . THR A 1 169 ? 2.644 -1.182 7.696 1.00 95.25 169 THR A CA 1
ATOM 1255 C C . THR A 1 169 ? 1.850 0.106 7.554 1.00 95.25 169 THR A C 1
ATOM 1257 O O . THR A 1 169 ? 1.744 0.665 6.460 1.00 95.25 169 THR A O 1
ATOM 1260 N N . CYS A 1 170 ? 1.332 0.593 8.680 1.00 94.06 170 CYS A N 1
ATOM 1261 C CA . CYS A 1 170 ? 0.639 1.866 8.789 1.00 94.06 170 CYS A CA 1
ATOM 1262 C C . CYS A 1 170 ? 1.618 2.989 9.132 1.00 94.06 170 CYS A C 1
ATOM 1264 O O . CYS A 1 170 ? 2.374 2.889 10.101 1.00 94.06 170 CYS A O 1
ATOM 1266 N N . TYR A 1 171 ? 1.578 4.072 8.360 1.00 92.25 171 TYR A N 1
ATOM 1267 C CA . TYR A 1 171 ? 2.341 5.293 8.616 1.00 92.25 171 TYR A CA 1
ATOM 1268 C C . TYR A 1 171 ? 1.438 6.504 8.393 1.00 92.25 171 TYR A C 1
ATOM 1270 O O . TYR A 1 171 ? 1.017 6.732 7.263 1.00 92.25 171 TYR A O 1
ATOM 1278 N N . ASN A 1 172 ? 1.138 7.263 9.454 1.00 90.31 172 ASN A N 1
ATOM 1279 C CA . ASN A 1 172 ? 0.178 8.376 9.415 1.00 90.31 172 ASN A CA 1
ATOM 1280 C C . ASN A 1 172 ? -1.121 7.991 8.684 1.00 90.31 172 ASN A C 1
ATOM 1282 O O . ASN A 1 172 ? -1.460 8.607 7.680 1.00 90.31 172 ASN A O 1
ATOM 1286 N N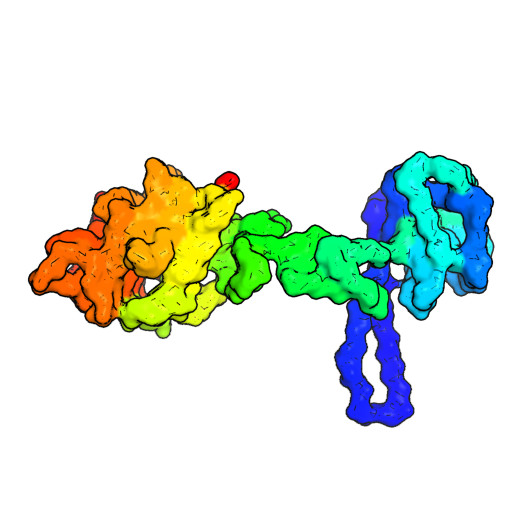 . GLU A 1 173 ? -1.782 6.919 9.137 1.00 90.88 173 GLU A N 1
ATOM 1287 C CA . GLU A 1 173 ? -3.048 6.411 8.568 1.00 90.88 173 GLU A CA 1
ATOM 1288 C C . GLU A 1 173 ? -2.950 5.859 7.127 1.00 90.88 173 GLU A C 1
ATOM 1290 O O . GLU A 1 173 ? -3.918 5.310 6.608 1.00 90.88 173 GLU A O 1
ATOM 1295 N N . MET A 1 174 ? -1.774 5.906 6.492 1.00 95.06 174 MET A N 1
ATOM 1296 C CA . MET A 1 174 ? -1.550 5.345 5.158 1.00 95.06 174 MET A CA 1
ATOM 1297 C C . MET A 1 174 ? -1.076 3.892 5.214 1.00 95.06 174 MET A C 1
ATOM 1299 O O . MET A 1 174 ? -0.198 3.543 6.008 1.00 95.06 174 MET A O 1
ATOM 1303 N N . SER A 1 175 ? -1.598 3.064 4.311 1.00 96.75 175 SER A N 1
ATOM 1304 C CA . SER A 1 175 ? -1.188 1.671 4.112 1.00 96.75 175 SER A CA 1
ATOM 1305 C C . SER A 1 175 ? 0.031 1.592 3.192 1.00 96.75 175 SER A C 1
ATOM 1307 O O . SER A 1 175 ? -0.022 2.024 2.046 1.00 96.75 175 SER A O 1
ATOM 1309 N N . THR A 1 176 ? 1.148 1.047 3.671 1.00 97.88 176 THR A N 1
ATOM 1310 C CA . THR A 1 176 ? 2.390 0.951 2.884 1.00 97.88 176 THR A CA 1
ATOM 1311 C C . THR A 1 176 ? 2.355 -0.252 1.939 1.00 97.88 176 THR A C 1
ATOM 1313 O O . THR A 1 176 ? 2.186 -1.380 2.389 1.00 97.88 176 THR A O 1
ATOM 1316 N N . LEU A 1 177 ? 2.524 0.000 0.638 1.00 98.56 177 LEU A N 1
ATOM 1317 C CA . LEU A 1 177 ? 2.575 -1.007 -0.428 1.00 98.56 177 LEU A CA 1
ATOM 1318 C C . LEU A 1 177 ? 3.987 -1.543 -0.660 1.00 98.56 177 LEU A C 1
ATOM 1320 O O . LEU A 1 177 ? 4.186 -2.721 -0.950 1.00 98.56 177 LEU A O 1
ATOM 1324 N N . MET A 1 178 ? 4.969 -0.651 -0.573 1.00 98.12 178 MET A N 1
ATOM 1325 C CA . MET A 1 178 ? 6.372 -0.980 -0.760 1.00 98.12 178 MET A CA 1
ATOM 1326 C C . MET A 1 178 ? 7.221 -0.062 0.103 1.00 98.12 178 MET A C 1
ATOM 1328 O O . MET A 1 178 ? 7.017 1.154 0.119 1.00 98.12 178 MET A O 1
ATOM 1332 N N . THR A 1 179 ? 8.230 -0.646 0.737 1.00 97.06 179 THR A N 1
ATOM 1333 C CA . THR A 1 179 ? 9.328 0.087 1.366 1.00 97.06 179 THR A CA 1
ATOM 1334 C C . THR A 1 179 ? 10.636 -0.427 0.791 1.00 97.06 179 THR A C 1
ATOM 1336 O O . THR A 1 179 ? 10.886 -1.630 0.794 1.00 97.06 179 THR A O 1
ATOM 1339 N N . ARG A 1 180 ? 11.500 0.488 0.355 1.00 94.94 180 ARG A N 1
ATOM 1340 C CA . ARG A 1 180 ? 12.896 0.249 -0.013 1.00 94.94 180 ARG A CA 1
ATOM 1341 C C . ARG A 1 180 ? 13.762 1.147 0.857 1.00 94.94 180 ARG A C 1
ATOM 1343 O O . ARG A 1 180 ? 13.751 2.360 0.682 1.00 94.94 180 ARG A O 1
ATOM 1350 N N . ARG A 1 181 ? 14.490 0.572 1.815 1.00 91.69 181 ARG A N 1
ATOM 1351 C CA . ARG A 1 181 ? 15.419 1.337 2.677 1.00 91.69 181 ARG A CA 1
ATOM 1352 C C . ARG A 1 181 ? 16.825 0.748 2.753 1.00 91.69 181 ARG A C 1
ATOM 1354 O O . ARG A 1 181 ? 17.727 1.361 3.313 1.00 91.69 181 ARG A O 1
ATOM 1361 N N . ASN A 1 182 ? 16.988 -0.466 2.242 1.00 87.75 182 ASN A N 1
ATOM 1362 C CA . ASN A 1 182 ? 18.247 -1.180 2.114 1.00 87.75 182 ASN A CA 1
ATOM 1363 C C . ASN A 1 182 ? 18.116 -2.212 0.980 1.00 87.75 182 ASN A C 1
ATOM 1365 O O . ASN A 1 182 ? 17.023 -2.427 0.450 1.00 87.75 182 ASN A O 1
ATOM 1369 N N . ASN A 1 183 ? 19.222 -2.872 0.642 1.00 87.19 183 ASN A N 1
ATOM 1370 C CA . ASN A 1 183 ? 19.265 -3.917 -0.382 1.00 87.19 183 ASN A CA 1
ATOM 1371 C C . ASN A 1 183 ? 19.316 -5.343 0.211 1.00 87.19 183 ASN A C 1
ATOM 1373 O O . ASN A 1 183 ? 19.852 -6.253 -0.411 1.00 87.19 183 ASN A O 1
ATOM 1377 N N . LYS A 1 184 ? 18.808 -5.555 1.441 1.00 90.31 184 LYS A N 1
ATOM 1378 C CA . LYS A 1 184 ? 18.838 -6.881 2.102 1.00 90.31 184 LYS A CA 1
ATOM 1379 C C . LYS A 1 184 ? 17.807 -7.858 1.540 1.00 90.31 184 LYS A C 1
ATOM 1381 O O . LYS A 1 184 ? 17.956 -9.066 1.696 1.00 90.31 184 LYS A O 1
ATOM 1386 N N . VAL A 1 185 ? 16.741 -7.339 0.939 1.00 94.56 185 VAL A N 1
ATOM 1387 C CA . VAL A 1 185 ? 15.698 -8.134 0.290 1.00 94.56 185 VAL A CA 1
ATOM 1388 C C . VAL A 1 185 ? 15.909 -8.031 -1.212 1.00 94.56 185 VAL A C 1
ATOM 1390 O O . VAL A 1 185 ? 15.932 -6.926 -1.746 1.00 94.56 185 VAL A O 1
ATOM 1393 N N . ASN A 1 186 ? 16.053 -9.175 -1.882 1.00 94.75 186 ASN A N 1
ATOM 1394 C CA . ASN A 1 186 ? 16.126 -9.235 -3.340 1.00 94.75 186 ASN A CA 1
ATOM 1395 C C . ASN A 1 186 ? 14.739 -8.955 -3.953 1.00 94.75 186 ASN A C 1
ATOM 1397 O O . ASN A 1 186 ? 13.766 -9.587 -3.534 1.00 94.75 186 ASN A O 1
ATOM 1401 N N . PHE A 1 187 ? 14.667 -8.033 -4.918 1.00 96.94 187 PHE A N 1
ATOM 1402 C CA . PHE A 1 187 ? 13.458 -7.677 -5.677 1.00 96.94 187 PHE A CA 1
ATOM 1403 C C . PHE A 1 187 ? 13.435 -8.277 -7.094 1.00 96.94 187 PHE A C 1
ATOM 1405 O O . PHE A 1 187 ? 12.403 -8.230 -7.757 1.00 96.94 187 PHE A O 1
ATOM 1412 N N . THR A 1 188 ? 14.507 -8.914 -7.559 1.00 96.75 188 THR A N 1
ATOM 1413 C CA . THR A 1 188 ? 14.468 -9.767 -8.753 1.00 96.75 188 THR A CA 1
ATOM 1414 C C . THR A 1 188 ? 13.738 -11.063 -8.389 1.00 96.75 188 THR A C 1
ATOM 1416 O O . THR A 1 188 ? 14.329 -12.005 -7.863 1.00 96.75 188 THR A O 1
ATOM 1419 N N . ARG A 1 189 ? 12.414 -11.060 -8.565 1.00 98.12 189 ARG A N 1
ATOM 1420 C CA . ARG A 1 189 ? 11.475 -12.074 -8.059 1.00 98.12 189 ARG A CA 1
ATOM 1421 C C . ARG A 1 189 ? 10.511 -12.520 -9.151 1.00 98.12 189 ARG A C 1
ATOM 1423 O O . ARG A 1 189 ? 10.265 -11.773 -10.096 1.00 98.12 189 ARG A O 1
ATOM 1430 N N . SER A 1 190 ? 10.020 -13.746 -9.005 1.00 98.62 190 SER A N 1
ATOM 1431 C CA . SER A 1 190 ? 9.076 -14.369 -9.936 1.00 98.62 190 SER A CA 1
ATOM 1432 C C . SER A 1 190 ? 7.703 -13.695 -9.899 1.00 98.62 190 SER A C 1
ATOM 1434 O O . SER A 1 190 ? 7.371 -12.999 -8.933 1.00 98.62 190 SER A O 1
ATOM 1436 N N . TRP A 1 191 ? 6.869 -13.965 -10.905 1.00 98.75 191 TRP A N 1
ATOM 1437 C CA . TRP A 1 191 ? 5.474 -13.516 -10.956 1.00 98.75 191 TRP A CA 1
ATOM 1438 C C . TRP A 1 191 ? 4.726 -13.880 -9.678 1.00 98.75 191 TRP A C 1
ATOM 1440 O O . TRP A 1 191 ? 4.123 -13.029 -9.027 1.00 98.75 191 TRP A O 1
ATOM 1450 N N . ARG A 1 192 ? 4.830 -15.150 -9.2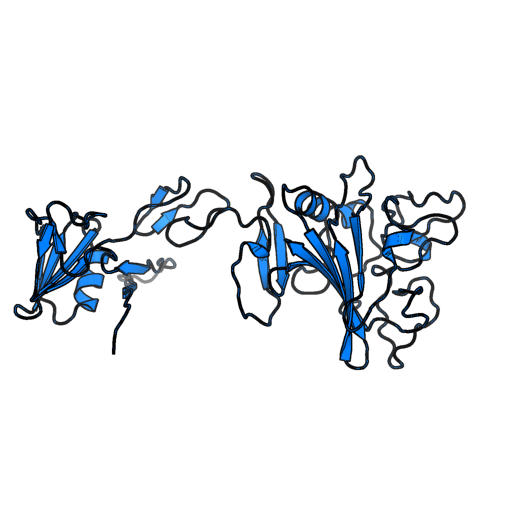73 1.00 98.75 192 ARG A N 1
ATOM 1451 C CA . ARG A 1 192 ? 4.163 -15.674 -8.078 1.00 98.75 192 ARG A CA 1
ATOM 1452 C C . ARG A 1 192 ? 4.599 -14.943 -6.810 1.00 98.75 192 ARG A C 1
ATOM 1454 O O . ARG A 1 192 ? 3.767 -14.649 -5.961 1.00 98.75 192 ARG A O 1
ATOM 1461 N N . GLU A 1 193 ? 5.884 -14.635 -6.674 1.00 98.75 193 GLU A N 1
ATOM 1462 C CA . GLU A 1 193 ? 6.388 -13.893 -5.517 1.00 98.75 193 GLU A CA 1
ATOM 1463 C C . GLU A 1 193 ? 5.899 -12.438 -5.518 1.00 98.75 193 GLU A C 1
ATOM 1465 O O . GLU A 1 193 ? 5.506 -11.929 -4.471 1.00 98.75 193 GLU A O 1
ATOM 1470 N N . TYR A 1 194 ? 5.861 -11.767 -6.673 1.00 98.81 194 TYR A N 1
ATOM 1471 C CA . TYR A 1 194 ? 5.277 -10.425 -6.787 1.00 98.81 194 TYR A CA 1
ATOM 1472 C C . TYR A 1 194 ? 3.772 -10.406 -6.523 1.00 98.81 194 TYR A C 1
ATOM 1474 O O . TYR A 1 194 ? 3.265 -9.445 -5.937 1.00 98.81 194 TYR A O 1
ATOM 1482 N N . ARG A 1 195 ? 3.068 -11.469 -6.914 1.00 98.75 195 ARG A N 1
ATOM 1483 C CA . ARG A 1 195 ? 1.653 -11.681 -6.628 1.00 98.75 195 ARG A CA 1
ATOM 1484 C C . ARG A 1 195 ? 1.393 -11.814 -5.130 1.00 98.75 195 ARG A C 1
ATOM 1486 O O . ARG A 1 195 ? 0.591 -11.058 -4.584 1.00 98.75 195 ARG A O 1
ATOM 1493 N N . ASP A 1 196 ? 2.108 -12.735 -4.484 1.00 98.44 196 ASP A N 1
ATOM 1494 C CA . ASP A 1 196 ? 1.889 -13.131 -3.089 1.00 98.44 196 ASP A CA 1
ATOM 1495 C C . ASP A 1 196 ? 2.507 -12.128 -2.086 1.00 98.44 196 ASP A C 1
ATOM 1497 O O . ASP A 1 196 ? 2.033 -12.003 -0.956 1.00 98.44 196 ASP A O 1
ATOM 1501 N N . GLY A 1 197 ? 3.537 -11.379 -2.496 1.00 98.50 197 GLY A N 1
ATOM 1502 C CA . GLY A 1 197 ? 4.288 -10.458 -1.640 1.00 98.50 197 GLY A CA 1
ATOM 1503 C C . GLY A 1 197 ? 5.562 -11.077 -1.057 1.00 98.50 197 GLY A C 1
ATOM 1504 O O . GLY A 1 197 ? 5.707 -12.293 -0.942 1.00 98.50 197 GLY A O 1
ATOM 1505 N N . PHE A 1 198 ? 6.525 -10.230 -0.682 1.00 98.38 198 PHE A N 1
ATOM 1506 C CA . PHE A 1 198 ? 7.808 -10.678 -0.130 1.00 98.38 198 PHE A CA 1
ATOM 1507 C C . PHE A 1 198 ? 8.499 -9.617 0.735 1.00 98.38 198 PHE A C 1
ATOM 1509 O O . PHE A 1 198 ? 8.185 -8.427 0.701 1.00 98.38 198 PHE A O 1
ATOM 1516 N N . GLY A 1 199 ? 9.505 -10.057 1.493 1.00 96.88 199 GLY A N 1
ATOM 1517 C CA . GLY A 1 199 ? 10.270 -9.218 2.415 1.00 96.88 199 GLY A CA 1
ATOM 1518 C C . GLY A 1 199 ? 9.676 -9.201 3.821 1.00 96.88 199 GLY A C 1
ATOM 1519 O O . GLY A 1 199 ? 8.949 -10.108 4.218 1.00 96.88 199 GLY A O 1
ATOM 1520 N N . ASN A 1 200 ? 10.023 -8.180 4.602 1.00 95.12 200 ASN A N 1
ATOM 1521 C CA . ASN A 1 200 ? 9.522 -8.011 5.962 1.00 95.12 200 ASN A CA 1
ATOM 1522 C C . ASN A 1 200 ? 8.678 -6.742 6.019 1.00 95.12 200 ASN A C 1
ATOM 1524 O O . ASN A 1 200 ? 9.207 -5.649 5.842 1.00 95.12 200 ASN A O 1
ATOM 1528 N N . VAL A 1 201 ? 7.384 -6.886 6.308 1.00 93.31 201 VAL A N 1
ATOM 1529 C CA . VAL A 1 201 ? 6.428 -5.769 6.348 1.00 93.31 201 VAL A CA 1
ATOM 1530 C C . VAL A 1 201 ? 6.869 -4.636 7.287 1.00 93.31 201 VAL A C 1
ATOM 1532 O O . VAL A 1 201 ? 6.612 -3.475 6.993 1.00 93.31 201 VAL A O 1
ATOM 1535 N N . SER A 1 202 ? 7.624 -4.929 8.354 1.00 91.12 202 SER A N 1
ATOM 1536 C CA . SER A 1 202 ? 8.201 -3.922 9.272 1.00 91.12 202 SER A CA 1
ATOM 1537 C C . SER A 1 202 ? 9.504 -3.253 8.781 1.00 91.12 202 SER A C 1
ATOM 1539 O O . SER A 1 202 ? 10.049 -2.373 9.449 1.00 91.12 202 SER A O 1
ATOM 1541 N N . ASP A 1 203 ? 10.019 -3.664 7.623 1.00 93.38 203 ASP A N 1
ATOM 1542 C CA . ASP A 1 203 ? 11.241 -3.188 6.963 1.00 93.38 203 ASP A CA 1
ATOM 1543 C C . ASP A 1 203 ? 10.958 -3.066 5.446 1.00 93.38 203 ASP A C 1
ATOM 1545 O O . ASP A 1 203 ? 9.939 -2.518 5.024 1.00 93.38 203 ASP A O 1
ATOM 1549 N N . THR A 1 204 ? 11.871 -3.567 4.621 1.00 96.12 204 THR A N 1
ATOM 1550 C CA . THR A 1 204 ? 11.851 -3.590 3.174 1.00 96.12 204 THR A CA 1
ATOM 1551 C C . THR A 1 204 ? 10.960 -4.735 2.724 1.00 96.12 204 THR A C 1
ATOM 1553 O O . THR A 1 204 ? 11.187 -5.893 3.089 1.00 96.12 204 THR A O 1
ATOM 1556 N N . HIS A 1 205 ? 9.938 -4.403 1.946 1.00 97.50 205 HIS A N 1
ATOM 1557 C CA . HIS A 1 205 ? 8.944 -5.360 1.486 1.00 97.50 205 HIS A CA 1
ATOM 1558 C C . HIS A 1 205 ? 8.224 -4.874 0.235 1.00 97.50 205 HIS A C 1
ATOM 1560 O O . HIS A 1 205 ? 8.233 -3.684 -0.089 1.00 97.50 205 HIS A O 1
ATOM 1566 N N . TRP A 1 206 ? 7.567 -5.833 -0.403 1.00 98.56 206 TRP A N 1
ATOM 1567 C CA . TRP A 1 206 ? 6.530 -5.668 -1.403 1.00 98.56 206 TRP A CA 1
ATOM 1568 C C . TRP A 1 206 ? 5.261 -6.329 -0.863 1.00 98.56 206 TRP A C 1
ATOM 1570 O O . TRP A 1 206 ? 5.295 -7.506 -0.505 1.00 98.56 206 TRP A O 1
ATOM 1580 N N . LEU A 1 207 ? 4.157 -5.585 -0.770 1.00 98.50 207 LEU A N 1
ATOM 1581 C CA . LEU A 1 207 ? 2.922 -6.070 -0.140 1.00 98.50 207 LEU A CA 1
ATOM 1582 C C . LEU A 1 207 ? 2.284 -7.256 -0.884 1.00 98.50 207 LEU A C 1
ATOM 1584 O O . LEU A 1 207 ? 1.574 -8.041 -0.262 1.00 98.50 207 LEU A O 1
ATOM 1588 N N . GLY A 1 208 ? 2.545 -7.387 -2.187 1.00 98.69 208 GLY A N 1
ATOM 1589 C CA . GLY A 1 208 ? 1.903 -8.361 -3.071 1.00 98.69 208 GLY A CA 1
ATOM 1590 C C . GLY A 1 208 ? 0.850 -7.704 -3.960 1.00 98.69 208 GLY A C 1
ATOM 1591 O O . GLY A 1 208 ? 0.032 -6.922 -3.474 1.00 98.69 208 GLY A O 1
ATOM 1592 N N . LEU A 1 209 ? 0.873 -8.000 -5.261 1.00 98.88 209 LEU A N 1
ATOM 1593 C CA . LEU A 1 209 ? -0.063 -7.429 -6.236 1.00 98.88 209 LEU A CA 1
ATOM 1594 C C . LEU A 1 209 ? -1.512 -7.805 -5.923 1.00 98.88 209 LEU A C 1
ATOM 1596 O O . LEU A 1 209 ? -2.392 -6.956 -6.037 1.00 98.88 209 LEU A O 1
ATOM 1600 N N . GLU A 1 210 ? -1.751 -9.026 -5.440 1.00 98.62 210 GLU A N 1
ATOM 1601 C CA . GLU A 1 210 ? -3.097 -9.464 -5.063 1.00 98.62 210 GLU A CA 1
ATOM 1602 C C . GLU A 1 210 ? -3.629 -8.658 -3.871 1.00 98.62 210 GLU A C 1
ATOM 1604 O O . GLU A 1 210 ? -4.747 -8.146 -3.888 1.00 98.62 210 GLU A O 1
ATOM 1609 N N . ASN A 1 211 ? -2.782 -8.425 -2.866 1.00 98.38 211 ASN A N 1
ATOM 1610 C CA . ASN A 1 211 ? -3.132 -7.584 -1.723 1.00 98.38 211 ASN A CA 1
ATOM 1611 C C . ASN A 1 211 ? -3.378 -6.122 -2.141 1.00 98.38 211 ASN A C 1
ATOM 1613 O O . ASN A 1 211 ? -4.286 -5.479 -1.610 1.00 98.38 211 ASN A O 1
ATOM 1617 N N . MET A 1 212 ? -2.605 -5.589 -3.098 1.00 98.62 212 MET A N 1
ATOM 1618 C CA . MET A 1 212 ? -2.813 -4.244 -3.658 1.00 98.62 212 MET A CA 1
ATOM 1619 C C . MET A 1 212 ? -4.124 -4.143 -4.444 1.00 98.62 212 MET A C 1
ATOM 1621 O O . MET A 1 212 ? -4.857 -3.162 -4.287 1.00 98.62 212 MET A O 1
ATOM 1625 N N . HIS A 1 213 ? -4.441 -5.154 -5.256 1.00 98.56 213 HIS A N 1
ATOM 1626 C CA . HIS A 1 213 ? -5.698 -5.246 -5.989 1.00 98.56 213 HIS A CA 1
ATOM 1627 C C . HIS A 1 213 ? -6.892 -5.247 -5.029 1.00 98.56 213 HIS A C 1
ATOM 1629 O O . HIS A 1 213 ? -7.783 -4.402 -5.146 1.00 98.56 213 HIS A O 1
ATOM 1635 N N . ILE A 1 214 ? -6.866 -6.122 -4.021 1.00 97.31 214 ILE A N 1
ATOM 1636 C CA . ILE A 1 214 ? -7.912 -6.233 -2.999 1.00 97.31 214 ILE A CA 1
ATOM 1637 C C . ILE A 1 214 ? -8.080 -4.914 -2.234 1.00 97.31 214 ILE A C 1
ATOM 1639 O O . ILE A 1 214 ? -9.206 -4.457 -2.033 1.00 97.31 214 ILE A O 1
ATOM 1643 N N . LEU A 1 215 ? -6.976 -4.273 -1.831 1.00 96.50 215 LEU A N 1
ATOM 1644 C CA . LEU A 1 215 ? -7.012 -2.989 -1.126 1.00 96.50 215 LEU A CA 1
ATOM 1645 C C . LEU A 1 215 ? -7.643 -1.882 -1.964 1.00 96.50 215 LEU A C 1
ATOM 1647 O O . LEU A 1 215 ? -8.487 -1.148 -1.459 1.00 96.50 215 LEU A O 1
ATOM 1651 N N . THR A 1 216 ? -7.231 -1.754 -3.223 1.00 97.25 216 THR A N 1
ATOM 1652 C CA . THR A 1 216 ? -7.643 -0.641 -4.087 1.00 97.25 216 THR A CA 1
ATOM 1653 C C . THR A 1 216 ? -8.982 -0.860 -4.792 1.00 97.25 216 THR A C 1
ATOM 1655 O O . THR A 1 216 ? -9.547 0.095 -5.316 1.00 97.25 216 THR A O 1
ATOM 1658 N N . SER A 1 217 ? -9.526 -2.080 -4.759 1.00 94.75 217 SER A N 1
ATOM 1659 C CA . SER A 1 217 ? -10.845 -2.424 -5.323 1.00 94.75 217 SER A CA 1
ATOM 1660 C C . SER A 1 217 ? -11.996 -2.293 -4.322 1.00 94.75 217 SER A C 1
ATOM 1662 O O . SER A 1 217 ? -13.137 -2.650 -4.616 1.00 94.75 217 SER A O 1
ATOM 1664 N N . GLN A 1 218 ? -11.717 -1.787 -3.122 1.00 90.44 218 GLN A N 1
ATOM 1665 C CA . GLN A 1 218 ? -12.754 -1.465 -2.151 1.00 90.44 218 GLN A CA 1
ATOM 1666 C C . GLN A 1 218 ? -13.667 -0.340 -2.660 1.00 90.44 218 GLN A C 1
ATOM 1668 O O . GLN A 1 218 ? -13.300 0.444 -3.531 1.00 90.44 218 GLN A O 1
ATOM 1673 N N . ASN A 1 219 ? -14.836 -0.176 -2.032 1.00 89.06 219 ASN A N 1
ATOM 1674 C CA . ASN A 1 219 ? -15.673 1.016 -2.216 1.00 89.06 219 ASN A CA 1
ATOM 1675 C C . ASN A 1 219 ? -15.089 2.236 -1.462 1.00 89.06 219 ASN A C 1
ATOM 1677 O O . ASN A 1 219 ? -15.745 2.825 -0.601 1.00 89.06 219 ASN A O 1
ATOM 1681 N N . ARG A 1 220 ? -13.813 2.539 -1.724 1.00 93.38 220 ARG A N 1
ATOM 1682 C CA . ARG A 1 220 ? -12.997 3.622 -1.160 1.00 93.38 220 ARG A CA 1
ATOM 1683 C C . ARG A 1 220 ? -12.120 4.200 -2.267 1.00 93.38 220 ARG A C 1
ATOM 1685 O O . ARG A 1 220 ? -11.835 3.530 -3.256 1.00 93.38 220 ARG A O 1
ATOM 1692 N N . LYS A 1 221 ? -11.705 5.455 -2.111 1.00 96.25 221 LYS A N 1
ATOM 1693 C CA . LYS A 1 221 ? -10.824 6.131 -3.066 1.00 96.25 221 LYS A CA 1
ATOM 1694 C C . LYS A 1 221 ? -9.452 6.282 -2.443 1.00 96.25 221 LYS A C 1
ATOM 1696 O O . LYS A 1 221 ? -9.342 6.802 -1.341 1.00 96.25 221 LYS A O 1
ATOM 1701 N N . TYR A 1 222 ? -8.416 5.854 -3.155 1.00 97.88 222 TYR A N 1
ATOM 1702 C CA . TYR A 1 222 ? -7.051 5.915 -2.650 1.00 97.88 222 TYR A CA 1
ATOM 1703 C C . TYR A 1 222 ? -6.183 6.855 -3.476 1.00 97.88 222 TYR A C 1
ATOM 1705 O O . TYR A 1 222 ? -6.220 6.843 -4.704 1.00 97.88 222 TYR A O 1
ATOM 1713 N N . GLN A 1 223 ? -5.358 7.642 -2.799 1.00 98.12 223 GLN A N 1
ATOM 1714 C CA . GLN A 1 223 ? -4.233 8.347 -3.392 1.00 98.12 223 GLN A CA 1
ATOM 1715 C C . GLN A 1 223 ? -2.953 7.561 -3.112 1.00 98.12 223 GLN A C 1
ATOM 1717 O O . GLN A 1 223 ? -2.636 7.267 -1.959 1.00 98.12 223 GLN A O 1
ATOM 1722 N N . LEU A 1 224 ? -2.193 7.244 -4.157 1.00 98.50 224 LEU A N 1
ATOM 1723 C CA . LEU A 1 224 ? -0.837 6.733 -4.010 1.00 98.50 224 LEU A CA 1
ATOM 1724 C C . LEU A 1 224 ? 0.110 7.897 -3.715 1.00 98.50 224 LEU A C 1
ATOM 1726 O O . LEU A 1 224 ? 0.278 8.792 -4.538 1.00 98.50 224 LEU A O 1
ATOM 1730 N N . ASN A 1 225 ? 0.752 7.847 -2.555 1.00 97.56 225 ASN A N 1
ATOM 1731 C CA . ASN A 1 225 ? 1.845 8.707 -2.135 1.00 97.56 225 ASN A CA 1
ATOM 1732 C C . ASN A 1 225 ? 3.174 7.999 -2.415 1.00 97.56 225 ASN A C 1
ATOM 1734 O O . ASN A 1 225 ? 3.477 6.960 -1.818 1.00 97.56 225 ASN A O 1
ATOM 1738 N N . VAL A 1 226 ? 3.965 8.576 -3.314 1.00 97.31 226 VAL A N 1
ATOM 1739 C CA . VAL A 1 226 ? 5.340 8.155 -3.570 1.00 97.31 226 VAL A CA 1
ATOM 1740 C C . VAL A 1 226 ? 6.266 9.099 -2.824 1.00 97.31 226 VAL A C 1
ATOM 1742 O O . VAL A 1 226 ? 6.367 10.274 -3.175 1.00 97.31 226 VAL A O 1
ATOM 1745 N N . GLN A 1 227 ? 6.961 8.579 -1.817 1.00 96.12 227 GLN A N 1
ATOM 1746 C CA . GLN A 1 227 ? 8.006 9.297 -1.096 1.00 96.12 227 GLN A CA 1
ATOM 1747 C C . GLN A 1 227 ? 9.376 8.758 -1.498 1.00 96.12 227 GLN A C 1
ATOM 1749 O O . GLN A 1 227 ? 9.613 7.552 -1.416 1.00 96.12 227 GLN A O 1
ATOM 1754 N N . MET A 1 228 ? 10.303 9.656 -1.817 1.00 95.44 228 MET A N 1
ATOM 1755 C CA . MET A 1 228 ? 11.715 9.329 -2.006 1.00 95.44 228 MET A CA 1
ATOM 1756 C C . MET A 1 228 ? 12.578 10.046 -0.988 1.00 95.44 228 MET A C 1
ATOM 1758 O O . MET A 1 228 ? 12.473 11.259 -0.816 1.00 95.44 228 MET A O 1
ATOM 1762 N N . ASP A 1 229 ? 13.453 9.290 -0.346 1.00 94.94 229 ASP A N 1
ATOM 1763 C CA . ASP A 1 229 ? 14.474 9.806 0.549 1.00 94.94 229 ASP A CA 1
ATOM 1764 C C . ASP A 1 229 ? 15.783 9.934 -0.239 1.00 94.94 229 ASP A C 1
ATOM 1766 O O . ASP A 1 229 ? 16.162 9.013 -0.960 1.00 94.94 229 ASP A O 1
ATOM 1770 N N . LEU A 1 230 ? 16.474 11.067 -0.120 1.00 93.44 230 LEU A N 1
ATOM 1771 C CA . LEU A 1 230 ? 17.779 11.309 -0.741 1.00 93.44 230 LEU A CA 1
ATOM 1772 C C . LEU A 1 230 ? 18.909 11.192 0.285 1.00 93.44 230 LEU A C 1
ATOM 1774 O O . LEU A 1 230 ? 18.697 11.381 1.483 1.00 93.44 230 LEU A O 1
ATOM 1778 N N . THR A 1 231 ? 20.138 10.979 -0.191 1.00 93.19 231 THR A N 1
ATOM 1779 C CA . THR A 1 231 ? 21.341 10.859 0.656 1.00 93.19 231 THR A CA 1
ATOM 1780 C C . THR A 1 231 ? 21.575 12.089 1.542 1.00 93.19 231 THR A C 1
ATOM 1782 O O . THR A 1 231 ? 22.085 11.971 2.650 1.00 93.19 231 THR A O 1
ATOM 1785 N N . ASN A 1 232 ? 21.147 13.277 1.100 1.00 92.00 232 ASN A N 1
ATOM 1786 C CA . ASN A 1 232 ? 21.253 14.522 1.872 1.00 92.00 232 ASN A CA 1
ATOM 1787 C C . ASN A 1 232 ? 20.132 14.716 2.920 1.00 92.00 232 ASN A C 1
ATOM 1789 O O . ASN A 1 232 ? 20.001 15.803 3.482 1.00 92.00 232 ASN A O 1
ATOM 1793 N N . GLY A 1 233 ? 19.285 13.706 3.145 1.00 92.81 233 GLY A N 1
ATOM 1794 C CA . GLY A 1 233 ? 18.158 13.753 4.081 1.00 92.81 233 GLY A CA 1
ATOM 1795 C C . GLY A 1 233 ? 16.895 14.436 3.542 1.00 92.81 233 GLY A C 1
ATOM 1796 O O . GLY A 1 233 ? 15.886 14.507 4.248 1.00 92.81 233 GLY A O 1
ATOM 1797 N N . SER A 1 234 ? 16.908 14.936 2.302 1.00 93.62 234 SER A N 1
ATOM 1798 C CA . SER A 1 234 ? 15.707 15.484 1.666 1.00 93.62 234 SER A CA 1
ATOM 1799 C C . SER A 1 234 ? 14.686 14.391 1.381 1.00 93.62 234 SER A C 1
ATOM 1801 O O . SER A 1 234 ? 15.039 13.279 0.999 1.00 93.62 234 SER A O 1
ATOM 1803 N N . LYS A 1 235 ? 13.408 14.752 1.519 1.00 95.06 235 LYS A N 1
ATOM 1804 C CA . LYS A 1 235 ? 12.272 13.908 1.153 1.00 95.06 235 LYS A CA 1
ATOM 1805 C C . LYS A 1 235 ? 11.4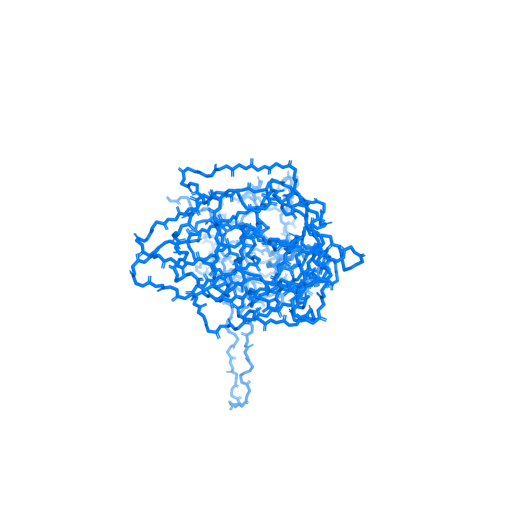91 14.559 0.029 1.00 95.06 235 LYS A C 1
ATOM 1807 O O . LYS A 1 235 ? 11.105 15.726 0.158 1.00 95.06 235 LYS A O 1
ATOM 1812 N N . LEU A 1 236 ? 11.281 13.811 -1.040 1.00 95.25 236 LEU A N 1
ATOM 1813 C CA . LEU A 1 236 ? 10.533 14.215 -2.219 1.00 95.25 236 LEU A CA 1
ATOM 1814 C C . LEU A 1 236 ? 9.221 13.436 -2.281 1.00 95.25 236 LEU A C 1
ATOM 1816 O O . LEU A 1 236 ? 9.172 12.291 -1.838 1.00 95.25 236 LEU A O 1
ATOM 1820 N N . TYR A 1 237 ? 8.172 14.056 -2.812 1.00 95.19 237 TYR A N 1
ATOM 1821 C CA . TYR A 1 237 ? 6.822 13.508 -2.827 1.00 95.19 237 TYR A CA 1
ATOM 1822 C C . TYR A 1 237 ? 6.139 13.731 -4.169 1.00 95.19 237 TYR A C 1
ATOM 1824 O O . TYR A 1 237 ? 6.258 14.798 -4.782 1.00 95.19 237 TYR A O 1
ATOM 1832 N N . THR A 1 238 ? 5.355 12.747 -4.584 1.00 96.06 238 THR A N 1
ATOM 1833 C CA . THR A 1 238 ? 4.378 12.892 -5.658 1.00 96.06 238 THR A CA 1
ATOM 1834 C C . THR A 1 238 ? 3.146 12.034 -5.388 1.00 96.06 238 THR A C 1
ATOM 1836 O O . THR A 1 238 ? 3.220 11.076 -4.612 1.00 96.06 238 THR A O 1
ATOM 1839 N N . TYR A 1 239 ? 2.016 12.401 -5.990 1.00 97.75 239 TYR A N 1
ATOM 1840 C CA . TYR A 1 239 ? 0.715 11.836 -5.669 1.00 97.75 239 TYR A CA 1
ATOM 1841 C C . TYR A 1 239 ? -0.058 11.438 -6.924 1.00 97.75 239 TYR A C 1
ATOM 1843 O O . TYR A 1 239 ? -0.120 12.199 -7.890 1.00 97.75 239 TYR A O 1
ATOM 1851 N N . TYR A 1 240 ? -0.709 10.279 -6.872 1.00 98.00 240 TYR A N 1
ATOM 1852 C CA . TYR A 1 240 ? -1.585 9.776 -7.931 1.00 98.00 240 TYR A CA 1
ATOM 1853 C C . TYR A 1 240 ? -2.963 9.474 -7.332 1.00 98.00 240 TYR A C 1
ATOM 1855 O O . TYR A 1 240 ? -3.097 8.592 -6.486 1.00 98.00 240 TYR A O 1
ATOM 1863 N N . ASN A 1 241 ? -3.980 10.244 -7.716 1.00 98.12 241 ASN A N 1
ATOM 1864 C CA . ASN A 1 241 ? -5.334 10.164 -7.165 1.00 98.12 241 ASN A CA 1
ATOM 1865 C C . ASN A 1 241 ? -6.147 9.038 -7.804 1.00 98.12 241 ASN A C 1
ATOM 1867 O O . ASN A 1 241 ? -6.069 8.828 -9.014 1.00 98.12 241 ASN A O 1
ATOM 1871 N N . ASN A 1 242 ? -7.002 8.401 -7.001 1.00 97.25 242 ASN A N 1
ATOM 1872 C CA . ASN A 1 242 ? -7.834 7.259 -7.390 1.00 97.25 242 ASN A CA 1
ATOM 1873 C C . ASN A 1 242 ? -6.999 6.128 -8.006 1.00 97.25 242 ASN A C 1
ATOM 1875 O O . ASN A 1 242 ? -7.343 5.573 -9.045 1.00 97.25 242 ASN A O 1
ATOM 1879 N N . PHE A 1 243 ? -5.870 5.823 -7.365 1.00 98.50 243 PHE A N 1
ATOM 1880 C CA . PHE A 1 243 ? -4.968 4.762 -7.785 1.00 98.50 243 PHE A CA 1
ATOM 1881 C C . PHE A 1 243 ? -5.600 3.389 -7.543 1.00 98.50 243 PHE A C 1
ATOM 1883 O O . PHE A 1 243 ? -6.023 3.082 -6.425 1.00 98.50 243 PHE A O 1
ATOM 1890 N N . VAL A 1 244 ? -5.632 2.562 -8.586 1.00 98.25 244 VAL A N 1
ATOM 1891 C CA . VAL A 1 244 ? -6.204 1.214 -8.562 1.00 98.25 244 VAL A CA 1
ATOM 1892 C C . VAL A 1 244 ? -5.275 0.238 -9.260 1.00 98.25 244 VAL A C 1
ATOM 1894 O O . VAL A 1 244 ? -4.794 0.526 -10.352 1.00 98.25 244 VAL A O 1
ATOM 1897 N N . VAL A 1 245 ? -5.089 -0.935 -8.656 1.00 98.62 245 VAL A N 1
ATOM 1898 C CA . VAL A 1 245 ? -4.463 -2.106 -9.281 1.00 98.62 245 VAL A CA 1
ATOM 1899 C C . VAL A 1 245 ? -5.574 -3.088 -9.663 1.00 98.62 245 VAL A C 1
ATOM 1901 O O . VAL A 1 245 ? -6.428 -3.419 -8.839 1.00 98.62 245 VAL A O 1
ATOM 1904 N N . LYS A 1 246 ? -5.617 -3.511 -10.928 1.00 98.56 246 LYS A N 1
ATOM 1905 C CA . LYS A 1 246 ? -6.584 -4.487 -11.458 1.00 98.56 246 LYS A CA 1
ATOM 1906 C C . LYS A 1 246 ? -6.223 -5.913 -11.030 1.00 98.56 246 LYS A C 1
ATOM 1908 O O . LYS A 1 246 ? -5.186 -6.119 -10.413 1.00 98.56 246 LYS A O 1
ATOM 1913 N N . GLY A 1 247 ? -7.102 -6.872 -11.316 1.00 98.31 247 GLY A N 1
ATOM 1914 C CA . GLY A 1 247 ? -6.891 -8.278 -10.973 1.00 98.31 247 GLY A CA 1
ATOM 1915 C C . GLY A 1 247 ? -5.841 -8.964 -11.851 1.00 98.31 247 GLY A C 1
ATOM 1916 O O . GLY A 1 247 ? -5.343 -8.392 -12.827 1.00 98.31 247 GLY A O 1
ATOM 1917 N N . GLU A 1 248 ? -5.522 -10.213 -11.507 1.00 98.44 248 GLU A N 1
ATOM 1918 C CA . GLU A 1 248 ? -4.580 -11.057 -12.260 1.00 98.44 248 GLU A CA 1
ATOM 1919 C C . GLU A 1 248 ? -5.040 -11.309 -13.707 1.00 98.44 248 GLU A C 1
ATOM 1921 O O . GLU A 1 248 ? -4.218 -11.379 -14.616 1.00 98.44 248 GLU A O 1
ATOM 1926 N N . ASP A 1 249 ? -6.355 -11.368 -13.937 1.00 98.12 249 ASP A N 1
ATOM 1927 C CA . ASP A 1 249 ? -6.994 -11.495 -15.256 1.00 98.12 249 ASP A CA 1
ATOM 1928 C C . ASP A 1 249 ? -6.681 -10.320 -16.197 1.00 98.12 249 ASP A C 1
ATOM 1930 O O . ASP A 1 249 ? -6.669 -10.469 -17.417 1.00 98.12 249 ASP A O 1
ATOM 1934 N N . SER A 1 250 ? -6.386 -9.161 -15.612 1.00 98.31 250 SER A N 1
ATOM 1935 C CA . SER A 1 250 ? -5.920 -7.951 -16.287 1.00 98.31 250 SER A CA 1
ATOM 1936 C C . SER A 1 250 ? -4.419 -7.727 -16.076 1.00 98.31 250 SER A C 1
ATOM 1938 O O . SER A 1 250 ? -3.962 -6.588 -16.137 1.00 98.31 250 SER A O 1
ATOM 1940 N N . LEU A 1 251 ? -3.655 -8.779 -15.754 1.00 98.50 251 LEU A N 1
ATOM 1941 C CA . LEU A 1 251 ? -2.202 -8.742 -15.540 1.00 98.50 251 LEU A CA 1
ATOM 1942 C C . LEU A 1 251 ? -1.760 -7.654 -14.546 1.00 98.50 251 LEU A C 1
ATOM 1944 O O . LEU A 1 251 ? -0.718 -7.015 -14.715 1.00 98.50 251 LEU A O 1
ATOM 1948 N N . TYR A 1 252 ? -2.584 -7.422 -13.520 1.00 98.75 252 TYR A N 1
ATOM 1949 C CA . TYR A 1 252 ? -2.376 -6.413 -12.485 1.00 98.75 252 TYR A CA 1
ATOM 1950 C C . TYR A 1 252 ? -2.119 -4.994 -13.010 1.00 98.75 252 TYR A C 1
ATOM 1952 O O . TYR A 1 252 ? -1.411 -4.222 -12.362 1.00 98.75 252 TYR A O 1
ATOM 1960 N N . GLN A 1 253 ? -2.688 -4.615 -14.161 1.00 98.44 253 GLN A N 1
ATOM 1961 C CA . GLN A 1 253 ? -2.626 -3.239 -14.672 1.00 98.44 253 GLN A CA 1
ATOM 1962 C C . GLN A 1 253 ? -2.966 -2.216 -13.586 1.00 98.44 253 GLN A C 1
ATOM 1964 O O . GLN A 1 253 ? -3.912 -2.409 -12.820 1.00 98.44 253 GLN A O 1
ATOM 1969 N N . PHE A 1 254 ? -2.253 -1.092 -13.549 1.00 97.81 254 PHE A N 1
ATOM 1970 C CA . PHE A 1 254 ? -2.621 0.016 -12.672 1.00 97.81 254 PHE A CA 1
ATOM 1971 C C . PHE A 1 254 ? -3.245 1.175 -13.451 1.00 97.81 254 PHE A C 1
ATOM 1973 O O . PHE A 1 254 ? -2.870 1.473 -14.586 1.00 97.81 254 PHE A O 1
ATOM 1980 N N . ILE A 1 255 ? -4.182 1.869 -12.812 1.00 97.94 255 ILE A N 1
ATOM 1981 C CA . ILE A 1 255 ? -4.795 3.100 -13.314 1.00 97.94 255 ILE A CA 1
ATOM 1982 C C . ILE A 1 255 ? -4.855 4.147 -12.206 1.00 97.94 255 ILE A C 1
ATOM 1984 O O . ILE A 1 255 ? -4.776 3.828 -11.022 1.00 97.94 255 ILE A O 1
ATOM 1988 N N . PHE A 1 256 ? -5.000 5.405 -12.601 1.00 98.19 256 PHE A N 1
ATOM 1989 C CA . PHE A 1 256 ? -5.263 6.525 -11.707 1.00 98.19 256 PHE A CA 1
ATOM 1990 C C . PHE A 1 256 ? -5.884 7.672 -12.511 1.00 98.19 256 PHE A C 1
ATOM 1992 O O . PHE A 1 256 ? -5.655 7.778 -13.720 1.00 98.19 256 PHE A O 1
ATOM 1999 N N . ASP A 1 257 ? -6.641 8.543 -11.849 1.00 97.69 257 ASP A N 1
ATOM 2000 C CA . ASP A 1 257 ? -7.406 9.597 -12.528 1.00 97.69 257 ASP A CA 1
ATOM 2001 C C . ASP A 1 257 ? -6.562 10.846 -12.788 1.00 97.69 257 ASP A C 1
ATOM 2003 O O . ASP A 1 257 ? -6.638 11.464 -13.849 1.00 97.69 257 ASP A O 1
ATOM 2007 N N . SER A 1 258 ? -5.760 11.250 -11.802 1.00 96.88 258 SER A N 1
ATOM 2008 C CA . SER A 1 258 ? -4.951 12.468 -11.887 1.00 96.88 258 SER A CA 1
ATOM 2009 C C . SER A 1 258 ? -3.663 12.371 -11.083 1.00 96.88 258 SER A C 1
ATOM 2011 O O . SER A 1 258 ? -3.560 11.610 -10.123 1.00 96.88 258 SER A O 1
ATOM 2013 N N . PHE A 1 259 ? -2.686 13.173 -11.485 1.00 95.50 259 PHE A N 1
ATOM 2014 C CA . PHE A 1 259 ? -1.367 13.281 -10.879 1.00 95.50 259 PHE A CA 1
ATOM 2015 C C . PHE A 1 259 ? -1.174 14.671 -10.270 1.00 95.50 259 PHE A C 1
ATOM 2017 O O . PHE A 1 259 ? -1.672 15.661 -10.812 1.00 95.50 259 PHE A O 1
ATOM 2024 N N . SER A 1 260 ? -0.430 14.763 -9.168 1.00 95.12 260 SER A N 1
ATOM 2025 C CA . SER A 1 260 ? 0.012 16.042 -8.618 1.00 95.12 260 SER A CA 1
ATOM 2026 C C . SER A 1 260 ? 1.394 15.975 -7.964 1.00 95.12 260 SER A C 1
ATOM 2028 O O . SER A 1 260 ? 1.870 14.945 -7.475 1.00 95.12 260 SER A O 1
ATOM 2030 N N . LEU A 1 261 ? 2.062 17.127 -7.950 1.00 93.69 261 LEU A N 1
ATOM 2031 C CA . LEU A 1 261 ? 3.378 17.297 -7.347 1.00 93.69 261 LEU A CA 1
ATOM 2032 C C . LEU A 1 261 ? 3.260 17.702 -5.875 1.00 93.69 261 LEU A C 1
ATOM 2034 O O . LEU A 1 261 ? 2.429 18.530 -5.499 1.00 93.69 261 LEU A O 1
ATOM 2038 N N . GLY A 1 262 ? 4.137 17.151 -5.034 1.00 89.50 262 GLY A N 1
ATOM 2039 C CA . GLY A 1 262 ? 4.335 17.657 -3.680 1.00 89.50 262 GLY A CA 1
ATOM 2040 C C . GLY A 1 262 ? 5.161 18.940 -3.646 1.00 89.50 262 GLY A C 1
ATOM 2041 O O . GLY A 1 262 ? 5.805 19.316 -4.620 1.00 89.50 262 GLY A O 1
ATOM 2042 N N . LYS A 1 263 ? 5.204 19.593 -2.474 1.00 89.62 263 LYS A N 1
ATOM 2043 C CA . LYS A 1 263 ? 6.013 20.813 -2.257 1.00 89.62 263 LYS A CA 1
ATOM 2044 C C . LYS A 1 263 ? 7.491 20.622 -2.620 1.00 89.62 263 LYS A C 1
ATOM 2046 O O . LYS A 1 263 ? 8.138 21.559 -3.069 1.00 89.62 263 LYS A O 1
ATOM 2051 N N . LYS A 1 264 ? 8.017 19.417 -2.381 1.00 91.12 264 LYS A N 1
ATOM 2052 C CA . LYS A 1 264 ? 9.316 18.950 -2.871 1.00 91.12 264 LYS A CA 1
ATOM 2053 C C . LYS A 1 264 ? 9.034 17.797 -3.838 1.00 91.12 264 LYS A C 1
ATOM 2055 O O . LYS A 1 264 ? 8.732 16.713 -3.344 1.00 91.12 264 LYS A O 1
ATOM 2060 N N . PRO A 1 265 ? 9.016 18.020 -5.158 1.00 90.75 265 PRO A N 1
ATOM 2061 C CA . PRO A 1 265 ? 8.531 17.027 -6.111 1.00 90.75 265 PRO A CA 1
ATOM 2062 C C . PRO A 1 265 ? 9.528 15.880 -6.305 1.00 90.75 265 PRO A C 1
ATOM 2064 O O . PRO A 1 265 ? 10.723 16.123 -6.440 1.00 90.75 265 PRO A O 1
ATOM 2067 N N . ALA A 1 266 ? 9.030 14.640 -6.332 1.00 89.25 266 ALA A N 1
ATOM 2068 C CA . ALA A 1 266 ? 9.792 13.478 -6.812 1.00 89.25 266 ALA A CA 1
ATOM 2069 C C . ALA A 1 266 ? 9.718 13.321 -8.343 1.00 89.25 266 ALA A C 1
ATOM 2071 O O . ALA A 1 266 ? 10.583 12.683 -8.933 1.00 89.25 266 ALA A O 1
ATOM 2072 N N . GLY A 1 267 ? 8.693 13.916 -8.965 1.00 90.50 267 GLY A N 1
ATOM 2073 C CA . GLY A 1 267 ? 8.448 13.849 -10.403 1.00 90.50 267 GLY A CA 1
ATOM 2074 C C . GLY A 1 267 ? 7.355 12.887 -10.841 1.00 90.50 267 GLY A C 1
ATOM 2075 O O . GLY A 1 267 ? 6.864 12.102 -10.032 1.00 90.50 267 GLY A O 1
ATOM 2076 N N . ASP A 1 268 ? 7.014 12.923 -12.126 1.00 92.25 268 ASP A N 1
ATOM 2077 C CA . ASP A 1 268 ? 6.044 12.021 -12.751 1.00 92.25 268 ASP A CA 1
ATOM 2078 C C . ASP A 1 268 ? 6.746 10.874 -13.481 1.00 92.25 268 ASP A C 1
ATOM 2080 O O . ASP A 1 268 ? 7.389 11.076 -14.508 1.00 92.25 268 ASP A O 1
ATOM 2084 N N . CYS A 1 269 ? 6.591 9.654 -12.976 1.00 89.81 269 CYS A N 1
ATOM 2085 C CA . CYS A 1 269 ? 6.970 8.462 -13.732 1.00 89.81 269 CYS A CA 1
ATOM 2086 C C . CYS A 1 269 ? 5.750 7.673 -14.211 1.00 89.81 269 CYS A C 1
ATOM 2088 O O . CYS A 1 269 ? 5.751 7.131 -15.314 1.00 89.81 269 CYS A O 1
ATOM 2090 N N . LEU A 1 270 ? 4.712 7.562 -13.379 1.00 94.38 270 LEU A N 1
ATOM 2091 C CA . LEU A 1 270 ? 3.679 6.555 -13.607 1.00 94.38 270 LEU A CA 1
ATOM 2092 C C . LEU A 1 270 ? 2.687 6.955 -14.700 1.00 94.38 270 LEU A C 1
ATOM 2094 O O . LEU A 1 270 ? 1.980 6.083 -15.195 1.00 94.38 270 LEU A O 1
ATOM 2098 N N . SER A 1 271 ? 2.607 8.231 -15.094 1.00 94.19 271 SER A N 1
ATOM 2099 C CA . SER A 1 271 ? 1.687 8.643 -16.164 1.00 94.19 271 SER A CA 1
ATOM 2100 C C . SER A 1 271 ? 1.957 7.944 -17.489 1.00 94.19 271 SER A C 1
ATOM 2102 O O . SER A 1 271 ? 1.001 7.519 -18.133 1.00 94.19 271 SER A O 1
ATOM 2104 N N . ASP A 1 272 ? 3.226 7.759 -17.858 1.00 92.31 272 ASP A N 1
ATOM 2105 C CA . ASP A 1 272 ? 3.594 7.117 -19.127 1.00 92.31 272 ASP A CA 1
ATOM 2106 C C . ASP A 1 272 ? 3.409 5.586 -19.078 1.00 92.31 272 ASP A C 1
ATOM 2108 O O . ASP A 1 272 ? 3.379 4.932 -20.115 1.00 92.31 272 ASP A O 1
ATOM 2112 N N . LEU A 1 273 ? 3.251 5.016 -17.877 1.00 94.50 273 LEU A N 1
ATOM 2113 C CA . LEU A 1 273 ? 3.065 3.579 -17.639 1.00 94.50 273 LEU A CA 1
ATOM 2114 C C . LEU A 1 273 ? 1.606 3.221 -17.314 1.00 94.50 273 LEU A C 1
ATOM 2116 O O . LEU A 1 273 ? 1.298 2.070 -17.006 1.00 94.50 273 LEU A O 1
ATOM 2120 N N . ARG A 1 274 ? 0.693 4.200 -17.324 1.00 96.38 274 ARG A N 1
ATOM 2121 C CA . ARG A 1 274 ? -0.706 3.992 -16.938 1.00 96.38 274 ARG A CA 1
ATOM 2122 C C . ARG A 1 274 ? -1.353 2.940 -17.841 1.00 96.38 274 ARG A C 1
ATOM 2124 O O . ARG A 1 274 ? -1.407 3.108 -19.054 1.00 96.38 274 ARG A O 1
ATOM 2131 N N . GLY A 1 275 ? -1.914 1.897 -17.234 1.00 96.69 275 GLY A N 1
ATOM 2132 C CA . GLY A 1 275 ? -2.555 0.792 -17.946 1.00 96.69 275 GLY A CA 1
ATOM 2133 C C . GLY A 1 275 ? -1.586 -0.226 -18.553 1.00 96.69 275 GLY A C 1
ATOM 2134 O O . GLY A 1 275 ? -2.049 -1.149 -19.215 1.00 96.69 275 GLY A O 1
ATOM 2135 N N . ALA A 1 276 ? -0.274 -0.099 -18.330 1.00 96.81 276 ALA A N 1
ATOM 2136 C CA . ALA A 1 276 ? 0.681 -1.135 -18.707 1.00 96.81 276 ALA A CA 1
ATOM 2137 C C . ALA A 1 276 ? 0.483 -2.396 -17.850 1.00 96.81 276 ALA A C 1
ATOM 2139 O O . ALA A 1 276 ? 0.037 -2.318 -16.701 1.00 96.81 276 ALA A O 1
ATOM 2140 N N . ASN A 1 277 ? 0.817 -3.559 -18.408 1.00 97.75 277 ASN A N 1
ATOM 2141 C CA . ASN A 1 277 ? 0.764 -4.835 -17.697 1.00 97.75 277 ASN A CA 1
ATOM 2142 C C . ASN A 1 277 ? 1.973 -4.973 -16.767 1.00 97.75 277 ASN A C 1
ATOM 2144 O O . ASN A 1 277 ? 3.060 -4.478 -17.065 1.00 97.75 277 ASN A O 1
ATOM 2148 N N . PHE A 1 278 ? 1.804 -5.667 -15.642 1.00 98.50 278 PHE A N 1
ATOM 2149 C CA . PHE A 1 278 ? 2.947 -6.001 -14.799 1.00 98.50 278 PHE A CA 1
ATOM 2150 C C . PHE A 1 278 ? 3.806 -7.072 -15.483 1.00 98.50 278 PHE A C 1
ATOM 2152 O O . PHE A 1 278 ? 3.274 -7.983 -16.115 1.00 98.50 278 PHE A O 1
ATOM 2159 N N . SER A 1 279 ? 5.127 -6.986 -15.339 1.00 98.25 279 SER A N 1
ATOM 2160 C CA . SER A 1 279 ? 6.067 -7.966 -15.894 1.00 98.25 279 SER A CA 1
ATOM 2161 C C . SER A 1 279 ? 7.122 -8.369 -14.870 1.00 98.25 279 SER A C 1
ATOM 2163 O O . SER A 1 279 ? 7.571 -7.550 -14.064 1.00 98.25 279 SER A O 1
ATOM 2165 N N . THR A 1 280 ? 7.531 -9.634 -14.918 1.00 98.50 280 THR A N 1
ATOM 2166 C CA . THR A 1 280 ? 8.624 -10.223 -14.128 1.00 98.50 280 THR A CA 1
ATOM 2167 C C . THR A 1 280 ? 9.567 -11.004 -15.042 1.00 98.50 280 THR A C 1
ATOM 2169 O O . THR A 1 280 ? 9.272 -11.229 -16.214 1.00 98.50 280 THR A O 1
ATOM 2172 N N . TYR A 1 281 ? 10.728 -11.427 -14.529 1.00 97.38 281 TYR A N 1
ATOM 2173 C CA . TYR A 1 281 ? 11.718 -12.129 -15.358 1.00 97.38 281 TYR A CA 1
ATOM 2174 C C . TYR A 1 281 ? 11.182 -13.444 -15.958 1.00 97.38 281 TYR A C 1
ATOM 2176 O O . TYR A 1 281 ? 11.679 -13.906 -16.978 1.00 97.38 281 TYR A O 1
ATOM 2184 N N . ASP A 1 282 ? 10.188 -14.059 -15.313 1.00 98.00 282 ASP A N 1
ATOM 2185 C CA . ASP A 1 282 ? 9.549 -15.320 -15.695 1.00 98.00 282 ASP A CA 1
ATOM 2186 C C . ASP A 1 282 ? 8.160 -15.148 -16.328 1.00 98.00 282 ASP A C 1
ATOM 2188 O O . ASP A 1 282 ? 7.566 -16.141 -16.744 1.00 98.00 282 ASP A O 1
ATOM 2192 N N . ASN A 1 283 ? 7.631 -13.922 -16.398 1.00 97.75 283 ASN A N 1
ATOM 2193 C CA . ASN A 1 283 ? 6.345 -13.630 -17.024 1.00 97.75 283 ASN A CA 1
ATOM 2194 C C . ASN A 1 283 ? 6.391 -12.260 -17.713 1.00 97.75 283 ASN A C 1
ATOM 2196 O O . ASN A 1 283 ? 6.255 -11.215 -17.067 1.00 97.75 283 ASN A O 1
ATOM 2200 N N . ASP A 1 284 ? 6.639 -12.292 -19.019 1.00 97.44 284 ASP A N 1
ATOM 2201 C CA . ASP A 1 284 ? 6.896 -11.119 -19.846 1.00 97.44 284 ASP A CA 1
ATOM 2202 C C . ASP A 1 284 ? 5.609 -10.577 -20.478 1.00 97.44 284 ASP A C 1
ATOM 2204 O O . ASP A 1 284 ? 4.983 -11.244 -21.303 1.00 97.44 284 ASP A O 1
ATOM 2208 N N . ASN A 1 285 ? 5.212 -9.369 -20.078 1.00 97.06 285 ASN A N 1
ATOM 2209 C CA . ASN A 1 285 ? 4.002 -8.700 -20.546 1.00 97.06 285 ASN A CA 1
ATOM 2210 C C . ASN A 1 285 ? 4.265 -7.240 -20.958 1.00 97.06 285 ASN A C 1
ATOM 2212 O O . ASN A 1 285 ? 3.318 -6.452 -21.033 1.00 97.06 285 ASN A O 1
ATOM 2216 N N . ASP A 1 286 ? 5.524 -6.856 -21.191 1.00 93.81 286 ASP A N 1
ATOM 2217 C CA . ASP A 1 286 ? 5.917 -5.455 -21.400 1.00 93.81 286 ASP A CA 1
ATOM 2218 C C . ASP A 1 286 ? 5.596 -4.925 -22.812 1.00 93.81 286 ASP A C 1
ATOM 2220 O O . ASP A 1 286 ? 5.591 -3.714 -23.058 1.00 93.81 286 ASP A O 1
ATOM 2224 N N . GLY A 1 287 ? 5.223 -5.825 -23.724 1.00 92.31 287 GLY A N 1
ATOM 2225 C CA . GLY A 1 287 ? 4.828 -5.501 -25.090 1.00 92.31 287 GLY A CA 1
ATOM 2226 C C . GLY A 1 287 ? 6.000 -5.374 -26.064 1.00 92.31 287 GLY A C 1
ATOM 2227 O O . GLY A 1 287 ? 5.766 -4.985 -27.210 1.00 92.31 287 GLY A O 1
ATOM 2228 N N . ASP A 1 288 ? 7.227 -5.712 -25.657 1.00 91.19 288 ASP A N 1
ATOM 2229 C CA . ASP A 1 288 ? 8.381 -5.848 -26.542 1.00 91.19 288 ASP A CA 1
ATOM 2230 C C . ASP A 1 288 ? 8.730 -7.329 -26.775 1.00 91.19 288 ASP A C 1
ATOM 2232 O O . ASP A 1 288 ? 9.082 -8.082 -25.879 1.00 91.19 288 ASP A O 1
ATOM 2236 N N . SER A 1 289 ? 8.682 -7.770 -28.033 1.00 89.88 289 SER A N 1
ATOM 2237 C CA . SER A 1 289 ? 9.060 -9.143 -28.403 1.00 89.88 289 SER A CA 1
ATOM 2238 C C . SER A 1 289 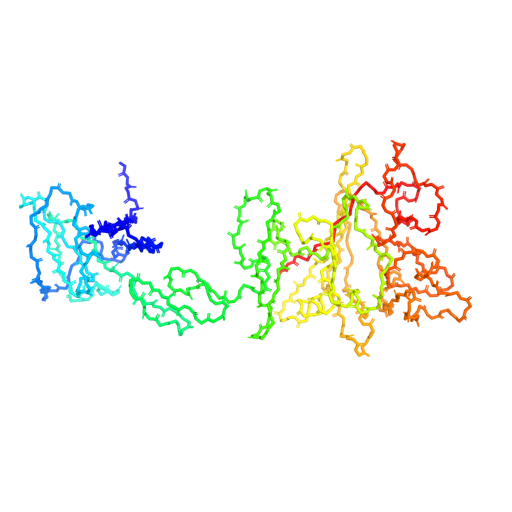? 10.571 -9.426 -28.371 1.00 89.88 289 SER A C 1
ATOM 2240 O O . SER A 1 289 ? 10.983 -10.573 -28.533 1.00 89.88 289 SER A O 1
ATOM 2242 N N . SER A 1 290 ? 11.404 -8.388 -28.270 1.00 90.88 290 SER A N 1
ATOM 2243 C CA . SER A 1 290 ? 12.860 -8.463 -28.426 1.00 90.88 290 SER A CA 1
ATOM 2244 C C . SER A 1 290 ? 13.634 -8.386 -27.111 1.00 90.88 290 SER A C 1
ATOM 2246 O O . SER A 1 290 ? 14.787 -8.822 -27.064 1.00 90.88 290 SER A O 1
ATOM 2248 N N . VAL A 1 291 ? 13.023 -7.859 -26.048 1.00 92.19 291 VAL A N 1
ATOM 2249 C CA . VAL A 1 291 ? 13.664 -7.634 -24.749 1.00 92.19 291 VAL A CA 1
ATOM 2250 C C . VAL A 1 291 ? 12.654 -7.878 -23.640 1.00 92.19 291 VAL A C 1
ATOM 2252 O O . VAL A 1 291 ? 11.631 -7.219 -23.614 1.00 92.19 291 VAL A O 1
ATOM 2255 N N . ASN A 1 292 ? 13.010 -8.726 -22.672 1.00 94.81 292 ASN A N 1
ATOM 2256 C CA . ASN A 1 292 ? 12.295 -8.800 -21.399 1.00 94.81 292 ASN A CA 1
ATOM 2257 C C . ASN A 1 292 ? 12.843 -7.723 -20.451 1.00 94.81 292 ASN A C 1
ATOM 2259 O O . ASN A 1 292 ? 13.951 -7.844 -19.902 1.00 94.81 292 ASN A O 1
ATOM 2263 N N . CYS A 1 293 ? 12.070 -6.665 -20.247 1.00 96.19 293 CYS A N 1
ATOM 2264 C CA . CYS A 1 293 ? 12.466 -5.509 -19.454 1.00 96.19 293 CYS A CA 1
ATOM 2265 C C . CYS A 1 293 ? 12.707 -5.837 -17.981 1.00 96.19 293 CYS A C 1
ATOM 2267 O O . CYS A 1 293 ? 13.638 -5.306 -17.371 1.00 96.19 293 CYS A O 1
ATOM 2269 N N . ALA A 1 294 ? 11.925 -6.753 -17.412 1.00 96.69 294 ALA A N 1
ATOM 2270 C CA . ALA A 1 294 ? 12.096 -7.186 -16.030 1.00 96.69 294 ALA A CA 1
ATOM 2271 C C . ALA A 1 294 ? 13.420 -7.934 -15.811 1.00 96.69 294 ALA A C 1
ATOM 2273 O O . ALA A 1 294 ? 14.082 -7.748 -14.785 1.00 96.69 294 ALA A O 1
ATOM 2274 N N . SER A 1 295 ? 13.848 -8.723 -16.800 1.00 95.12 295 SER A N 1
ATOM 2275 C CA . SER A 1 295 ? 15.156 -9.385 -16.805 1.00 95.12 295 SER A CA 1
ATOM 2276 C C . SER A 1 295 ? 16.295 -8.375 -16.946 1.00 95.12 295 SER A C 1
ATOM 2278 O O . SER A 1 295 ? 17.275 -8.451 -16.206 1.00 95.12 295 SER A O 1
ATOM 2280 N N . ARG A 1 296 ? 16.154 -7.385 -17.839 1.00 94.00 296 ARG A N 1
ATOM 2281 C CA . ARG A 1 296 ? 17.156 -6.326 -18.045 1.00 94.00 296 ARG A CA 1
ATOM 2282 C C . ARG A 1 296 ? 17.339 -5.441 -16.809 1.00 94.00 296 ARG A C 1
ATOM 2284 O O . ARG A 1 296 ? 18.465 -5.168 -16.408 1.00 94.00 296 ARG A O 1
ATOM 2291 N N . HIS A 1 297 ? 16.239 -5.010 -16.198 1.00 94.31 297 HIS A N 1
ATOM 2292 C CA . HIS A 1 297 ? 16.240 -4.044 -15.097 1.00 94.31 297 HIS A CA 1
ATOM 2293 C C . HIS A 1 297 ? 16.178 -4.686 -13.701 1.00 94.31 297 HIS A C 1
ATOM 2295 O O . HIS A 1 297 ? 16.064 -3.981 -12.699 1.00 94.31 297 HIS A O 1
ATOM 2301 N N . SER A 1 298 ? 16.284 -6.018 -13.610 1.00 92.94 298 SER A N 1
ATOM 2302 C CA . SER A 1 298 ? 16.398 -6.769 -12.349 1.00 92.94 298 SER A CA 1
ATOM 2303 C C . SER A 1 298 ? 15.300 -6.462 -11.318 1.00 92.94 298 SER A C 1
ATOM 2305 O O . SER A 1 298 ? 15.569 -6.337 -10.122 1.00 92.94 298 SER A O 1
ATOM 2307 N N . GLY A 1 299 ? 14.045 -6.386 -11.753 1.00 95.38 299 GLY A N 1
ATOM 2308 C CA . GLY A 1 299 ? 12.896 -6.111 -10.890 1.00 95.38 299 GLY A CA 1
ATOM 2309 C C . GLY A 1 299 ? 11.581 -6.423 -11.595 1.00 95.38 299 GLY A C 1
ATOM 2310 O O . GLY A 1 299 ? 11.561 -6.627 -12.803 1.00 95.38 299 GLY A O 1
ATOM 2311 N N . GLY A 1 300 ? 10.487 -6.479 -10.840 1.00 97.38 300 GLY A N 1
ATOM 2312 C CA . GLY A 1 300 ? 9.137 -6.563 -11.394 1.00 97.38 300 GLY A CA 1
ATOM 2313 C C . GLY A 1 300 ? 8.503 -5.182 -11.422 1.00 97.38 300 GLY A C 1
ATOM 2314 O O . GLY A 1 300 ? 8.528 -4.475 -10.408 1.00 97.38 300 GLY A O 1
ATOM 2315 N N . TRP A 1 301 ? 7.963 -4.777 -12.566 1.00 97.50 301 TRP A N 1
ATOM 2316 C CA . TRP A 1 301 ? 7.336 -3.468 -12.725 1.00 97.50 301 TRP A CA 1
ATOM 2317 C C . TRP A 1 301 ? 6.328 -3.465 -13.873 1.00 97.50 301 TRP A C 1
ATOM 2319 O O . TRP A 1 301 ? 6.265 -4.400 -14.672 1.00 97.50 301 TRP A O 1
ATOM 2329 N N . TRP A 1 302 ? 5.551 -2.390 -13.966 1.00 97.25 302 TRP A N 1
ATOM 2330 C CA . TRP A 1 302 ? 4.699 -2.103 -15.117 1.00 97.25 302 TRP A CA 1
ATOM 2331 C C . TRP A 1 302 ? 5.538 -1.540 -16.267 1.00 97.25 302 TRP A C 1
ATOM 2333 O O . TRP A 1 302 ? 5.502 -0.343 -16.545 1.00 97.25 302 TRP A O 1
ATOM 2343 N N . PHE A 1 303 ? 6.367 -2.396 -16.862 1.00 96.06 303 PHE A N 1
ATOM 2344 C CA . PHE A 1 303 ? 7.186 -2.050 -18.021 1.00 96.06 303 PHE A CA 1
ATOM 2345 C C . PHE A 1 303 ? 6.322 -1.909 -19.280 1.00 96.06 303 PHE A C 1
ATOM 2347 O O . PHE A 1 303 ? 5.280 -2.552 -19.410 1.00 96.06 303 PHE A O 1
ATOM 2354 N N . HIS A 1 304 ? 6.750 -1.045 -20.197 1.00 92.88 304 HIS A N 1
ATOM 2355 C CA . HIS A 1 304 ? 6.049 -0.773 -21.438 1.00 92.88 304 HIS A CA 1
ATOM 2356 C C . HIS A 1 304 ? 7.009 -0.450 -22.589 1.00 92.88 304 HIS A C 1
ATOM 2358 O O . HIS A 1 304 ? 7.740 0.543 -22.551 1.00 92.88 304 HIS A O 1
ATOM 2364 N N . GLY A 1 305 ? 6.931 -1.257 -23.647 1.00 87.88 305 GLY A N 1
ATOM 2365 C CA . GLY A 1 305 ? 7.631 -1.046 -24.909 1.00 87.88 305 GLY A CA 1
ATOM 2366 C C . GLY A 1 305 ? 9.152 -1.187 -24.818 1.00 87.88 305 GLY A C 1
ATOM 2367 O O . GLY A 1 305 ? 9.720 -1.596 -23.810 1.00 87.88 305 GLY A O 1
ATOM 2368 N N . ASN A 1 306 ? 9.832 -0.796 -25.896 1.00 83.12 306 ASN A N 1
ATOM 2369 C CA . ASN A 1 306 ? 11.264 -1.053 -26.086 1.00 83.12 306 ASN A CA 1
ATOM 2370 C C . ASN A 1 306 ? 12.219 -0.218 -25.225 1.00 83.12 306 ASN A C 1
ATOM 2372 O O . ASN A 1 306 ? 13.406 -0.531 -25.110 1.00 83.12 306 ASN A O 1
ATOM 2376 N N . THR A 1 307 ? 11.726 0.861 -24.624 1.00 85.94 307 THR A N 1
ATOM 2377 C CA . THR A 1 307 ? 12.474 1.656 -23.643 1.00 85.94 307 THR A CA 1
ATOM 2378 C C . THR A 1 307 ? 12.267 1.155 -22.218 1.00 85.94 307 THR A C 1
ATOM 2380 O O . THR A 1 307 ? 12.885 1.693 -21.299 1.00 85.94 307 THR A O 1
ATOM 2383 N N . CYS A 1 308 ? 11.438 0.123 -22.033 1.00 91.12 308 CYS A N 1
ATOM 23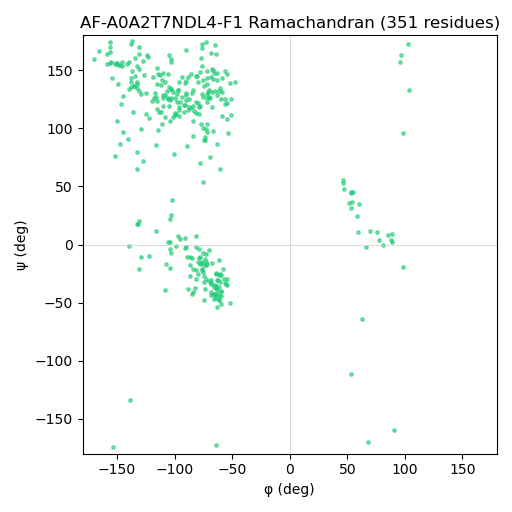84 C CA . CYS A 1 308 ? 11.046 -0.475 -20.768 1.00 91.12 308 CYS A CA 1
ATOM 2385 C C . CYS A 1 308 ? 10.281 0.452 -19.826 1.00 91.12 308 CYS A C 1
ATOM 2387 O O . CYS A 1 308 ? 9.146 0.154 -19.472 1.00 91.12 308 CYS A O 1
ATOM 2389 N N . SER A 1 309 ? 10.888 1.531 -19.333 1.00 89.69 309 SER A N 1
ATOM 2390 C CA . SER A 1 309 ? 10.232 2.442 -18.393 1.00 89.69 309 SER A CA 1
ATOM 2391 C C . SER A 1 309 ? 11.038 3.720 -18.160 1.00 89.69 309 SER A C 1
ATOM 2393 O O . SER A 1 309 ? 12.255 3.762 -18.329 1.00 89.69 309 SER A O 1
ATOM 2395 N N . THR A 1 310 ? 10.363 4.759 -17.672 1.00 87.81 310 THR A N 1
ATOM 2396 C CA . THR A 1 310 ? 10.974 5.991 -17.150 1.00 87.81 310 THR A CA 1
ATOM 2397 C C . THR A 1 310 ? 11.349 5.897 -15.661 1.00 87.81 310 THR A C 1
ATOM 2399 O O . THR A 1 310 ? 12.105 6.738 -15.161 1.00 87.81 310 THR A O 1
ATOM 2402 N N . CYS A 1 311 ? 10.905 4.855 -14.949 1.00 92.19 311 CYS A N 1
ATOM 2403 C CA . CYS A 1 311 ? 11.366 4.502 -13.601 1.00 92.19 311 CYS A CA 1
ATOM 2404 C C . CYS A 1 311 ? 11.317 2.998 -13.308 1.00 92.19 311 CYS A C 1
ATOM 2406 O O . CYS A 1 311 ? 10.483 2.262 -13.831 1.00 92.19 311 CYS A O 1
ATOM 2408 N N . ASN A 1 312 ? 12.160 2.559 -12.381 1.00 93.50 312 ASN A N 1
ATOM 2409 C CA . ASN A 1 312 ? 12.085 1.228 -11.798 1.00 93.50 312 ASN A CA 1
ATOM 2410 C C . ASN A 1 312 ? 12.384 1.300 -10.290 1.00 93.50 312 ASN A C 1
ATOM 2412 O O . ASN A 1 312 ? 13.544 1.211 -9.883 1.00 93.50 312 ASN A O 1
ATOM 2416 N N . PRO A 1 313 ? 11.371 1.469 -9.422 1.00 94.75 313 PRO A N 1
ATOM 2417 C CA . PRO A 1 313 ? 11.582 1.507 -7.977 1.00 94.75 313 PRO A CA 1
ATOM 2418 C C . PRO A 1 313 ? 11.847 0.117 -7.367 1.00 94.75 313 PRO A C 1
ATOM 2420 O O . PRO A 1 313 ? 12.185 0.026 -6.182 1.00 94.75 313 PRO A O 1
ATOM 2423 N N . THR A 1 314 ? 11.708 -0.964 -8.145 1.00 96.38 314 THR A N 1
ATOM 2424 C CA . THR A 1 314 ? 11.969 -2.347 -7.721 1.00 96.38 314 THR A CA 1
ATOM 2425 C C . THR A 1 314 ? 13.348 -2.859 -8.151 1.00 96.38 314 THR A C 1
ATOM 2427 O O . THR A 1 314 ? 13.730 -3.946 -7.733 1.00 96.38 314 THR A O 1
ATOM 2430 N N . GLY A 1 315 ? 14.155 -2.057 -8.857 1.00 94.44 315 GLY A N 1
ATOM 2431 C CA . GLY A 1 315 ? 15.563 -2.363 -9.149 1.00 94.44 315 GLY A CA 1
ATOM 2432 C C . GLY A 1 315 ? 16.455 -2.430 -7.899 1.00 94.44 315 GLY A C 1
ATOM 2433 O O . GLY A 1 315 ? 15.992 -2.350 -6.755 1.00 94.44 315 GLY A O 1
ATOM 2434 N N . GLN A 1 316 ? 17.764 -2.555 -8.078 1.00 93.44 316 GLN A N 1
ATOM 2435 C CA . GLN A 1 316 ? 18.738 -2.618 -6.988 1.00 93.44 316 GLN A CA 1
ATOM 2436 C C . GLN A 1 316 ? 18.917 -1.251 -6.312 1.00 93.44 316 GLN A C 1
ATOM 2438 O O . GLN A 1 316 ? 19.218 -0.246 -6.955 1.00 93.44 316 GLN A O 1
ATOM 2443 N N . LEU A 1 317 ? 18.753 -1.198 -4.987 1.00 93.81 317 LEU A N 1
ATOM 2444 C CA . LEU A 1 317 ? 18.907 0.044 -4.225 1.00 93.81 317 LEU A CA 1
ATOM 2445 C C . LEU A 1 317 ? 20.373 0.201 -3.783 1.00 93.81 317 LEU A C 1
ATOM 2447 O O . LEU A 1 317 ? 20.730 -0.196 -2.675 1.00 93.81 317 LEU A O 1
ATOM 2451 N N . LEU A 1 318 ? 21.220 0.752 -4.660 1.00 91.25 318 LEU A N 1
ATOM 2452 C CA . LEU A 1 318 ? 22.682 0.795 -4.478 1.00 91.25 318 LEU A CA 1
ATOM 2453 C C . LEU A 1 318 ? 23.184 1.842 -3.463 1.00 91.25 318 LEU A C 1
ATOM 2455 O O . LEU A 1 318 ? 24.291 1.704 -2.953 1.00 91.25 318 LEU A O 1
ATOM 2459 N N . GLN A 1 319 ? 22.386 2.873 -3.156 1.00 91.06 319 GLN A N 1
ATOM 2460 C CA . GLN A 1 319 ? 22.700 3.937 -2.177 1.00 91.06 319 GLN A CA 1
ATOM 2461 C C . GLN A 1 319 ? 24.129 4.526 -2.300 1.00 91.06 319 GLN A C 1
ATOM 2463 O O . GLN A 1 319 ? 24.867 4.576 -1.311 1.00 91.06 319 GLN A O 1
ATOM 2468 N N . PRO A 1 320 ? 24.547 4.982 -3.494 1.00 89.81 320 PRO A N 1
ATOM 2469 C CA . PRO A 1 320 ? 25.898 5.487 -3.711 1.00 89.81 320 PRO A CA 1
ATOM 2470 C C . PRO A 1 320 ? 26.178 6.743 -2.871 1.00 89.81 320 PRO A C 1
ATOM 2472 O O . PRO A 1 320 ? 25.328 7.625 -2.717 1.00 89.81 320 PRO A O 1
ATOM 2475 N N . ALA A 1 321 ? 27.400 6.846 -2.336 1.00 90.50 321 ALA A N 1
ATOM 2476 C CA . AL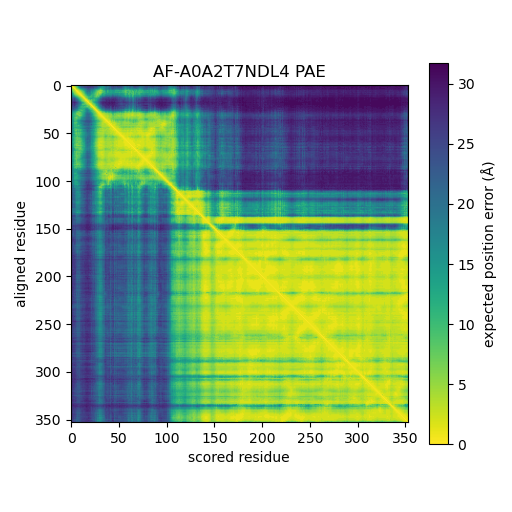A A 1 321 ? 27.780 7.898 -1.385 1.00 90.50 321 ALA A CA 1
ATOM 2477 C C . ALA A 1 321 ? 27.701 9.320 -1.970 1.00 90.50 321 ALA A C 1
ATOM 2479 O O . ALA A 1 321 ? 27.407 10.270 -1.248 1.00 90.50 321 ALA A O 1
ATOM 2480 N N . ASN A 1 322 ? 27.928 9.471 -3.277 1.00 92.69 322 ASN A N 1
ATOM 2481 C CA . ASN A 1 322 ? 27.808 10.749 -3.985 1.00 92.69 322 ASN A CA 1
ATOM 2482 C C . ASN A 1 322 ? 26.347 11.137 -4.303 1.00 92.69 322 ASN A C 1
ATOM 2484 O O . ASN A 1 322 ? 26.117 12.222 -4.830 1.00 92.69 322 ASN A O 1
ATOM 2488 N N . GLY A 1 323 ? 25.367 10.273 -4.001 1.00 92.50 323 GLY A N 1
ATOM 2489 C CA . GLY A 1 323 ? 23.947 10.498 -4.290 1.00 92.50 323 GLY A CA 1
ATOM 2490 C C . GLY A 1 323 ? 23.586 10.459 -5.778 1.00 92.50 323 GLY A C 1
ATOM 2491 O O . GLY A 1 323 ? 22.480 10.858 -6.144 1.00 92.50 323 GLY A O 1
ATOM 2492 N N . LEU A 1 324 ? 24.500 9.997 -6.634 1.00 93.94 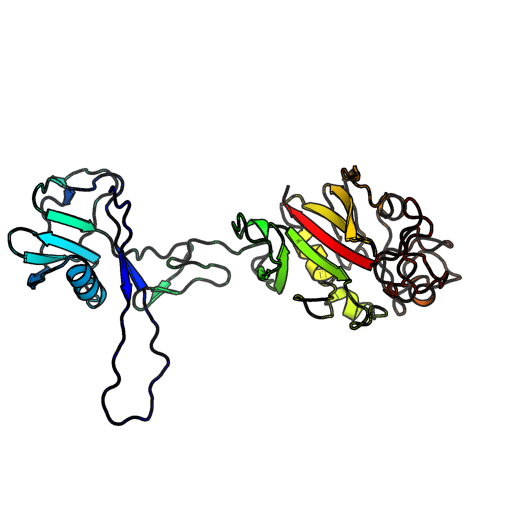324 LEU A N 1
ATOM 2493 C CA . LEU A 1 324 ? 24.313 9.913 -8.077 1.00 93.94 324 LEU A CA 1
ATOM 2494 C C . LEU A 1 324 ? 24.230 8.460 -8.517 1.00 93.94 324 LEU A C 1
ATOM 2496 O O . LEU A 1 324 ? 24.969 7.613 -8.027 1.00 93.94 324 LEU A O 1
ATOM 2500 N N . ARG A 1 325 ? 23.352 8.203 -9.477 1.00 92.81 325 ARG A N 1
ATOM 2501 C CA . ARG A 1 325 ? 23.207 6.917 -10.151 1.00 92.81 325 ARG A CA 1
ATOM 2502 C C . ARG A 1 325 ? 24.530 6.438 -10.743 1.00 92.81 325 ARG A C 1
ATOM 2504 O O . ARG A 1 325 ? 25.356 7.237 -11.189 1.00 92.81 325 ARG A O 1
ATOM 2511 N N . THR A 1 326 ? 24.710 5.123 -10.739 1.00 91.62 326 THR A N 1
ATOM 2512 C CA . THR A 1 326 ? 25.892 4.452 -11.294 1.00 91.62 326 THR A CA 1
ATOM 2513 C C . THR A 1 326 ? 25.803 4.291 -12.809 1.00 91.62 326 THR A C 1
ATOM 2515 O O . THR A 1 326 ? 26.835 4.168 -13.465 1.00 91.62 326 THR A O 1
ATOM 2518 N N . GLY A 1 327 ? 24.585 4.332 -13.363 1.00 88.19 327 GLY A N 1
ATOM 2519 C CA . GLY A 1 327 ? 24.318 4.045 -14.770 1.00 88.19 327 GLY A CA 1
ATOM 2520 C C . GLY A 1 327 ? 24.070 2.562 -15.050 1.00 88.19 327 GLY A C 1
ATOM 2521 O O . GLY A 1 327 ? 23.903 2.201 -16.209 1.00 88.19 327 GLY A O 1
ATOM 2522 N N . ASP A 1 328 ? 24.038 1.713 -14.018 1.00 90.25 328 ASP A N 1
ATOM 2523 C CA . ASP A 1 328 ? 23.622 0.318 -14.144 1.00 90.25 328 ASP A CA 1
ATOM 2524 C C . ASP A 1 328 ? 22.113 0.247 -14.430 1.00 90.25 328 ASP A C 1
ATOM 2526 O O . ASP A 1 328 ? 21.301 0.801 -13.686 1.00 90.25 328 ASP A O 1
ATOM 2530 N N . ASP A 1 329 ? 21.726 -0.444 -15.504 1.00 88.12 329 ASP A N 1
ATOM 2531 C CA . ASP A 1 329 ? 20.322 -0.633 -15.886 1.00 88.12 329 ASP A CA 1
ATOM 2532 C C . ASP A 1 329 ? 19.518 -1.355 -14.789 1.00 88.12 329 ASP A C 1
ATOM 2534 O O . ASP A 1 329 ? 18.305 -1.169 -14.689 1.00 88.12 329 ASP A O 1
ATOM 2538 N N . SER A 1 330 ? 20.175 -2.159 -13.951 1.00 91.38 330 SER A N 1
ATOM 2539 C CA . SER A 1 330 ? 19.548 -2.901 -12.859 1.00 91.38 330 SER A CA 1
ATOM 2540 C C . SER A 1 330 ? 19.265 -2.058 -11.615 1.00 91.38 330 SER A C 1
ATOM 2542 O O . SER A 1 330 ? 18.557 -2.521 -10.718 1.00 91.38 330 SER A O 1
ATOM 2544 N N . GLU A 1 331 ? 19.806 -0.840 -11.518 1.00 92.88 331 GLU A N 1
ATOM 2545 C CA . GLU A 1 331 ? 19.643 0.009 -10.339 1.00 92.88 331 GLU A CA 1
ATOM 2546 C C . GLU A 1 331 ? 18.257 0.669 -10.280 1.00 92.88 331 GLU A C 1
ATOM 2548 O O . GLU A 1 331 ? 17.541 0.801 -11.270 1.00 92.88 331 GLU A O 1
ATOM 2553 N N . VAL A 1 332 ? 17.867 1.126 -9.093 1.00 93.44 332 VAL A N 1
ATOM 2554 C CA . VAL A 1 332 ? 16.673 1.958 -8.930 1.00 93.44 332 VAL A CA 1
ATOM 2555 C C . VAL A 1 332 ? 16.828 3.280 -9.683 1.00 93.44 332 VAL A C 1
ATOM 2557 O O . VAL A 1 332 ? 17.769 4.037 -9.436 1.00 93.44 332 VAL A O 1
ATOM 2560 N N . PHE A 1 333 ? 15.843 3.628 -10.513 1.00 92.00 333 PHE A N 1
ATOM 2561 C CA . PHE A 1 333 ? 15.836 4.902 -11.232 1.00 92.00 333 PHE A CA 1
ATOM 2562 C C . PHE A 1 333 ? 14.463 5.567 -11.309 1.00 92.00 333 PHE A C 1
ATOM 2564 O O . PHE A 1 333 ? 13.434 4.902 -11.201 1.00 92.00 333 PHE A O 1
ATOM 2571 N N . TRP A 1 334 ? 14.462 6.889 -11.515 1.00 91.62 334 TRP A N 1
ATOM 2572 C CA . TRP A 1 334 ? 13.267 7.719 -11.704 1.00 91.62 334 TRP A CA 1
ATOM 2573 C C . TRP A 1 334 ? 13.597 8.946 -12.571 1.00 91.62 334 TRP A C 1
ATOM 2575 O O . TRP A 1 334 ? 13.836 10.048 -12.081 1.00 91.62 334 TRP A O 1
ATOM 2585 N N . VAL A 1 335 ? 13.722 8.737 -13.881 1.00 78.94 335 VAL A N 1
ATOM 2586 C CA . VAL A 1 335 ? 14.529 9.615 -14.746 1.00 78.94 335 VAL A CA 1
ATOM 2587 C C . VAL A 1 335 ? 13.882 10.970 -15.028 1.00 78.94 335 VAL A C 1
ATOM 2589 O O . VAL A 1 335 ? 14.605 11.962 -15.062 1.00 78.94 335 VAL A O 1
ATOM 2592 N N . LYS A 1 336 ? 12.555 11.037 -15.218 1.00 71.56 336 LYS A N 1
ATOM 2593 C CA . LYS A 1 336 ? 11.882 12.220 -15.799 1.00 71.56 336 LYS A CA 1
ATOM 2594 C C . LYS A 1 336 ? 12.159 13.524 -15.039 1.00 71.56 336 LYS A C 1
ATOM 2596 O O . LYS A 1 336 ? 12.311 14.558 -15.677 1.00 71.56 336 LYS A O 1
ATOM 2601 N N . ASP A 1 337 ? 12.327 13.456 -13.715 1.00 74.31 337 ASP A N 1
ATOM 2602 C CA . ASP A 1 337 ? 12.573 14.642 -12.881 1.00 74.31 337 ASP A CA 1
ATOM 2603 C C . ASP A 1 337 ? 13.755 14.513 -11.907 1.00 74.31 337 ASP A C 1
ATOM 2605 O O . ASP A 1 337 ? 14.308 15.531 -11.491 1.00 74.31 337 ASP A O 1
ATOM 2609 N N . LEU A 1 338 ? 14.192 13.296 -11.547 1.00 82.69 338 LEU A N 1
ATOM 2610 C CA . LEU A 1 338 ? 15.421 13.128 -10.755 1.00 82.69 338 LEU A CA 1
ATOM 2611 C C . LEU A 1 338 ? 16.678 13.071 -11.623 1.00 82.69 338 LEU A C 1
ATOM 2613 O O . LEU A 1 338 ? 17.782 13.258 -11.105 1.00 82.69 338 LEU A O 1
ATOM 2617 N N . GLY A 1 339 ? 16.539 12.809 -12.925 1.00 85.38 339 GLY A N 1
ATOM 2618 C CA . GLY A 1 339 ? 17.663 12.636 -13.837 1.00 85.38 339 GLY A CA 1
ATOM 2619 C C . GLY A 1 339 ? 18.642 11.581 -13.323 1.00 85.38 339 GLY A C 1
ATOM 2620 O O . GLY A 1 339 ? 18.329 10.390 -13.273 1.00 85.38 339 GLY A O 1
ATOM 2621 N N . ASN A 1 340 ? 19.834 12.036 -12.925 1.00 89.00 340 ASN A N 1
ATOM 2622 C CA . ASN A 1 340 ? 20.909 11.180 -12.425 1.00 89.00 340 ASN A CA 1
ATOM 2623 C C . ASN A 1 340 ? 20.955 11.051 -10.889 1.00 89.00 340 ASN A C 1
ATOM 2625 O O . ASN A 1 340 ? 21.892 10.462 -10.357 1.00 89.00 340 ASN A O 1
ATOM 2629 N N . VAL A 1 341 ? 19.997 11.618 -10.152 1.00 91.31 341 VAL A N 1
ATOM 2630 C CA . VAL A 1 341 ? 19.955 11.503 -8.686 1.00 91.31 341 VAL A CA 1
ATOM 2631 C C . VAL A 1 341 ? 19.473 10.106 -8.292 1.00 91.31 341 VAL A C 1
ATOM 2633 O O . VAL A 1 341 ? 18.419 9.655 -8.739 1.00 91.31 341 VAL A O 1
ATOM 2636 N N . ALA A 1 342 ? 20.238 9.423 -7.438 1.00 91.56 342 ALA A N 1
ATOM 2637 C CA . ALA A 1 342 ? 19.884 8.106 -6.921 1.00 91.56 342 ALA A CA 1
ATOM 2638 C C . ALA A 1 342 ? 19.023 8.235 -5.650 1.00 91.56 342 ALA A C 1
ATOM 2640 O O . ALA A 1 342 ? 19.460 8.866 -4.679 1.00 91.56 342 ALA A O 1
ATOM 2641 N N . PRO A 1 343 ? 17.828 7.619 -5.598 1.00 92.75 343 PRO A N 1
ATOM 2642 C CA . PRO A 1 343 ? 17.074 7.515 -4.357 1.00 92.75 343 PRO A CA 1
ATOM 2643 C C . PRO A 1 343 ? 17.864 6.727 -3.302 1.00 92.75 343 PRO A C 1
ATOM 2645 O O . PRO A 1 343 ? 18.370 5.638 -3.564 1.00 92.75 343 PRO A O 1
ATOM 2648 N N . TYR A 1 344 ? 17.936 7.259 -2.084 1.00 94.50 344 TYR A N 1
ATOM 2649 C CA . TYR A 1 344 ? 18.457 6.548 -0.916 1.00 94.50 344 TYR A CA 1
ATOM 2650 C C . TYR A 1 344 ? 17.396 5.626 -0.302 1.00 94.50 344 TYR A C 1
ATOM 2652 O O . TYR A 1 344 ? 17.723 4.581 0.254 1.00 94.50 344 TYR A O 1
ATOM 2660 N N . GLY A 1 345 ? 16.118 5.980 -0.424 1.00 95.50 345 GLY A N 1
ATOM 2661 C C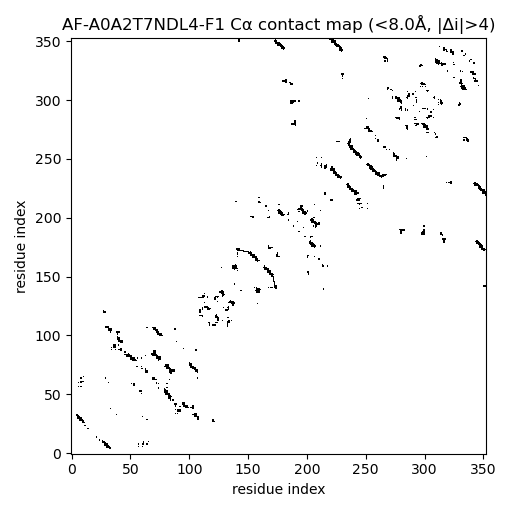A . GLY A 1 345 ? 14.997 5.138 -0.027 1.00 95.50 345 GLY A CA 1
ATOM 2662 C C . GLY A 1 345 ? 13.727 5.498 -0.785 1.00 95.50 345 GLY A C 1
ATOM 2663 O O . GLY A 1 345 ? 13.590 6.614 -1.284 1.00 95.50 345 GLY A O 1
ATOM 2664 N N . ILE A 1 346 ? 12.799 4.550 -0.892 1.00 96.19 346 ILE A N 1
ATOM 2665 C CA . ILE A 1 346 ? 11.516 4.729 -1.582 1.00 96.19 346 ILE A CA 1
ATOM 2666 C C . ILE A 1 346 ? 10.409 4.133 -0.729 1.00 96.19 346 ILE A C 1
ATOM 2668 O O . ILE A 1 346 ? 10.541 3.027 -0.206 1.00 96.19 346 ILE A O 1
ATOM 2672 N N . ASN A 1 347 ? 9.296 4.846 -0.612 1.00 97.25 347 ASN A N 1
ATOM 2673 C CA . ASN A 1 347 ? 8.081 4.326 -0.009 1.00 97.25 347 ASN A CA 1
ATOM 2674 C C . ASN A 1 347 ? 6.893 4.604 -0.928 1.00 97.25 347 ASN A C 1
ATOM 2676 O O . ASN A 1 347 ? 6.708 5.734 -1.376 1.00 97.25 347 ASN A O 1
ATOM 2680 N N . LEU A 1 348 ? 6.077 3.581 -1.153 1.00 98.19 348 LEU A N 1
ATOM 2681 C CA . LEU A 1 348 ? 4.791 3.674 -1.835 1.00 98.19 348 LEU A CA 1
ATOM 2682 C C . LEU A 1 348 ? 3.701 3.446 -0.793 1.00 98.19 348 LEU A C 1
ATOM 2684 O O . LEU A 1 348 ? 3.688 2.394 -0.152 1.00 98.19 348 LEU A O 1
ATOM 2688 N N . ARG A 1 349 ? 2.814 4.420 -0.579 1.00 97.88 349 ARG A N 1
ATOM 2689 C CA . ARG A 1 349 ? 1.753 4.330 0.437 1.00 97.88 349 ARG A CA 1
ATOM 2690 C C . ARG A 1 349 ? 0.404 4.742 -0.128 1.00 97.88 349 ARG A C 1
ATOM 2692 O O . ARG A 1 349 ? 0.331 5.714 -0.865 1.00 97.88 349 ARG A O 1
ATOM 2699 N N . LEU A 1 350 ? -0.655 4.038 0.245 1.00 97.88 350 LEU A N 1
ATOM 2700 C CA . LEU A 1 350 ? -2.029 4.406 -0.071 1.00 97.88 350 LEU A CA 1
ATOM 2701 C C . LEU A 1 350 ? -2.636 5.215 1.066 1.00 97.88 350 LEU A C 1
ATOM 2703 O O . LEU A 1 350 ? -2.660 4.770 2.214 1.00 97.88 350 LEU A O 1
ATOM 2707 N N . GLN A 1 351 ? -3.162 6.379 0.717 1.00 96.12 351 GLN A N 1
ATOM 2708 C CA . GLN A 1 351 ? -3.973 7.218 1.582 1.00 96.12 351 GLN A CA 1
ATOM 2709 C C . GLN A 1 351 ? -5.432 7.122 1.139 1.00 96.12 351 GLN A C 1
ATOM 2711 O O . GLN A 1 351 ? -5.722 7.351 -0.031 1.00 96.12 351 GLN A O 1
ATOM 2716 N N . ASN A 1 352 ? -6.340 6.791 2.055 1.00 95.00 352 ASN A N 1
ATOM 2717 C CA . ASN A 1 352 ? -7.778 6.888 1.800 1.00 95.00 352 ASN A CA 1
ATOM 2718 C C . ASN A 1 352 ? -8.182 8.376 1.720 1.00 95.00 352 ASN A C 1
ATOM 2720 O O . ASN A 1 352 ? -7.727 9.165 2.554 1.00 95.00 352 ASN A O 1
ATOM 2724 N N . LEU A 1 353 ? -8.960 8.751 0.699 1.00 90.38 353 LEU A N 1
ATOM 2725 C CA . LEU A 1 353 ? -9.349 10.133 0.376 1.00 90.38 353 LEU A CA 1
ATOM 2726 C C . LEU A 1 353 ? -10.679 10.566 0.996 1.00 90.38 353 LEU A C 1
ATOM 2728 O O . LEU A 1 353 ? -11.622 9.743 1.029 1.00 90.38 353 LEU A O 1
#

Nearest PDB structures (foldseek):
  6y41-assembly14_N  TM=8.931E-01  e=1.637E-18  Homo sapiens
  2wnp-assembly1_F  TM=9.088E-01  e=1.394E-17  Homo sapiens
  8vgp-assembly1_A  TM=8.494E-01  e=4.068E-17  Homo sapiens
  5r5u-assembly1_A  TM=8.736E-01  e=2.613E-16  Homo sapiens
  2jhh-assembly2_F  TM=8.722E-01  e=3.120E-15  Homo sapiens

Foldseek 3Di:
DDPQDWAWAWDDPDDDDDPDDPDVPDGQIFIWGAQPQARFKDAPPFDFPDKDAAQDPNVLVNVQLVDPAFFWWKQQNVRNIIGTGNDFDDNNRPRIDGDDRIGTTGGRPAPQPPPWDDDSSATREDPQFDDRRSPQGQQLFLQSVPDPPDQDWDWDWGDVDPPDIDIFIHGPSWTWQFKFQAQPDFQQDDPVCLQCKDDDRNHGIGNHLVSQQSSLPHPFKKKKWKWFAFLVRDIFIKIFTRWHFHDVVLLRAIAGDDIDGDPRHPDDWCVVLHSAHKAHPHRARQPDPPDRLNVQQRHIDSFHPDVGGQWDQSFGQPQDNVQFAPPRSRYGHRPPPCNGGGTNMIIIIIDTD